Protein AF-A0A4R0RJF7-F1 (afdb_monomer_lite)

Organism: NCBI:txid92696

Secondary structure (DSSP, 8-state):
-HHHHHHHHHHHHHHHHTT------PPP---------TT--HHHHHHHHHHHHHHHTTPPPTT--HHHHHHHHHHHHHHHHHHSPPPHHHHHHHHHHHHHHHHHHHHT--HHHHHHHHHHHHHHHHHHHHHHHHHHHHHHHHHHHHHHHT------PSPPPPPPPPPPPPHHHHHHHTTSS-HHHHS---

Structure (mmCIF, N/CA/C/O backbone):
data_AF-A0A4R0RJF7-F1
#
_entry.id   AF-A0A4R0RJF7-F1
#
loop_
_atom_site.group_PDB
_atom_site.id
_atom_site.type_symbol
_atom_site.label_atom_id
_atom_site.label_alt_id
_atom_site.label_comp_id
_atom_site.label_asym_id
_atom_site.label_entity_id
_atom_site.label_seq_id
_atom_site.pdbx_PDB_ins_code
_atom_site.Cartn_x
_atom_site.Cartn_y
_atom_site.Cartn_z
_atom_site.occupancy
_atom_site.B_iso_or_equiv
_atom_site.auth_seq_id
_atom_site.auth_comp_id
_atom_site.auth_asym_id
_atom_site.auth_atom_id
_atom_site.pdbx_PDB_model_num
ATOM 1 N N . MET A 1 1 ? 34.872 24.788 9.077 1.00 48.47 1 MET A N 1
ATOM 2 C CA . MET A 1 1 ? 35.819 25.167 7.999 1.00 48.47 1 MET A CA 1
ATOM 3 C C . MET A 1 1 ? 36.856 24.094 7.633 1.00 48.47 1 MET A C 1
ATOM 5 O O . MET A 1 1 ? 37.402 24.174 6.545 1.00 48.47 1 MET A O 1
ATOM 9 N N . ARG A 1 2 ? 37.110 23.056 8.451 1.00 44.12 2 ARG A N 1
ATOM 10 C CA . ARG A 1 2 ? 38.135 22.028 8.149 1.00 44.12 2 ARG A CA 1
ATOM 11 C C . ARG A 1 2 ? 37.787 21.055 7.003 1.00 44.12 2 ARG A C 1
ATOM 13 O O . ARG A 1 2 ? 38.687 20.470 6.421 1.00 44.12 2 ARG A O 1
ATOM 20 N N . PHE A 1 3 ? 36.510 20.924 6.636 1.00 45.62 3 PHE A N 1
ATOM 21 C CA . PHE A 1 3 ? 36.067 20.031 5.551 1.00 45.62 3 PHE A CA 1
ATOM 22 C C . PHE A 1 3 ? 36.282 20.592 4.137 1.00 45.62 3 PHE A C 1
ATOM 24 O O . PHE A 1 3 ? 36.409 19.818 3.194 1.00 45.62 3 PHE A O 1
ATOM 31 N N . ALA A 1 4 ? 36.361 21.917 3.978 1.00 51.16 4 ALA A N 1
ATOM 32 C CA . ALA A 1 4 ? 36.539 22.535 2.661 1.00 51.16 4 ALA A CA 1
ATOM 33 C C . ALA A 1 4 ? 37.954 22.309 2.095 1.00 51.16 4 ALA A C 1
ATOM 35 O O . ALA A 1 4 ? 38.124 22.144 0.892 1.00 51.16 4 ALA A O 1
ATOM 36 N N . VAL A 1 5 ? 38.962 22.235 2.971 1.00 55.97 5 VAL A N 1
ATOM 37 C CA . VAL A 1 5 ? 40.371 22.073 2.578 1.00 55.97 5 VAL A CA 1
ATOM 38 C C . VAL A 1 5 ? 40.651 20.661 2.049 1.00 55.97 5 VAL A C 1
ATOM 40 O O . VAL A 1 5 ? 41.383 20.499 1.076 1.00 55.97 5 VAL A O 1
ATOM 43 N N . ALA A 1 6 ? 40.016 19.638 2.629 1.00 51.84 6 ALA A N 1
ATOM 44 C CA . ALA A 1 6 ? 40.214 18.247 2.215 1.00 51.84 6 ALA A CA 1
ATOM 45 C C . ALA A 1 6 ? 39.665 17.964 0.804 1.00 51.84 6 ALA A C 1
ATOM 47 O O . ALA A 1 6 ? 40.228 17.159 0.064 1.00 51.84 6 ALA A O 1
ATOM 48 N N . PHE A 1 7 ? 38.587 18.648 0.412 1.00 58.38 7 PHE A N 1
ATOM 49 C CA . PHE A 1 7 ? 37.962 18.450 -0.895 1.00 58.38 7 PHE A CA 1
ATOM 50 C C . PHE A 1 7 ? 38.809 19.036 -2.033 1.00 58.38 7 PHE A C 1
ATOM 52 O O . PHE A 1 7 ? 38.965 18.406 -3.076 1.00 58.38 7 PHE A O 1
ATOM 59 N N . ALA A 1 8 ? 39.423 20.202 -1.811 1.00 57.59 8 ALA A N 1
ATOM 60 C CA . ALA A 1 8 ? 40.306 20.831 -2.793 1.00 57.59 8 ALA A CA 1
ATOM 61 C C . ALA A 1 8 ? 41.569 19.991 -3.066 1.00 57.59 8 ALA A C 1
ATOM 63 O O . ALA A 1 8 ? 41.985 19.859 -4.216 1.00 57.59 8 ALA A O 1
ATOM 64 N N . ALA A 1 9 ? 42.140 19.364 -2.032 1.00 54.06 9 ALA A N 1
ATOM 65 C CA . ALA A 1 9 ? 43.313 18.501 -2.182 1.00 54.06 9 ALA A CA 1
ATOM 66 C C . ALA A 1 9 ? 43.023 17.244 -3.025 1.00 54.06 9 ALA A C 1
ATOM 68 O O . ALA A 1 9 ? 43.858 16.829 -3.826 1.00 54.06 9 ALA A O 1
ATOM 69 N N . LEU A 1 10 ? 41.826 16.661 -2.898 1.00 53.94 10 LEU A N 1
ATOM 70 C CA . LEU A 1 10 ? 41.451 15.449 -3.632 1.00 53.94 10 LEU A CA 1
ATOM 71 C C . LEU A 1 10 ? 41.270 15.714 -5.137 1.00 53.94 10 LEU A C 1
ATOM 73 O O . LEU A 1 10 ? 41.700 14.908 -5.962 1.00 53.94 10 LEU A O 1
ATOM 77 N N . VAL A 1 11 ? 40.702 16.867 -5.504 1.00 60.28 11 VAL A N 1
ATOM 78 C CA . VAL A 1 11 ? 40.531 17.274 -6.912 1.00 60.28 11 VAL A CA 1
ATOM 79 C C . VAL A 1 11 ? 41.883 17.523 -7.596 1.00 60.28 11 VAL A C 1
ATOM 81 O O . VAL A 1 11 ? 42.061 17.171 -8.764 1.00 60.28 11 VAL A O 1
ATOM 84 N N . ALA A 1 12 ? 42.865 18.059 -6.865 1.00 53.88 12 ALA A N 1
ATOM 85 C CA . ALA A 1 12 ? 44.207 18.283 -7.397 1.00 53.88 12 ALA A CA 1
ATOM 86 C C . ALA A 1 12 ? 44.946 16.965 -7.707 1.00 53.88 12 ALA A C 1
ATOM 88 O O . ALA A 1 12 ? 45.558 16.849 -8.766 1.00 53.88 12 ALA A O 1
ATOM 89 N N . VAL A 1 13 ? 44.839 15.951 -6.838 1.00 55.47 13 VAL A N 1
ATOM 90 C CA . VAL A 1 13 ? 45.501 14.642 -7.032 1.00 55.47 13 VAL A CA 1
ATOM 91 C C . VAL A 1 13 ? 44.859 13.826 -8.160 1.00 55.47 13 VAL A C 1
ATOM 93 O O . VAL A 1 13 ? 45.557 13.150 -8.912 1.00 55.47 13 VAL A O 1
ATOM 96 N N . ALA A 1 14 ? 43.537 13.907 -8.330 1.00 50.78 14 ALA A N 1
ATOM 97 C CA . ALA A 1 14 ? 42.850 13.202 -9.414 1.00 50.78 14 ALA A CA 1
ATOM 98 C C . ALA A 1 14 ? 43.223 13.743 -10.810 1.00 50.78 14 ALA A C 1
ATOM 100 O O . ALA A 1 14 ? 43.223 12.995 -11.787 1.00 50.78 14 ALA A O 1
ATOM 101 N N . SER A 1 15 ? 43.577 15.027 -10.904 1.00 48.28 15 SER A N 1
ATOM 102 C CA . SER A 1 15 ? 43.883 15.687 -12.180 1.00 48.28 15 SER A CA 1
ATOM 103 C C . SER A 1 15 ? 45.283 15.345 -12.709 1.00 48.28 15 SER A C 1
ATOM 105 O O . SER A 1 15 ? 45.486 15.282 -13.919 1.00 48.28 15 SER A O 1
ATOM 107 N N . THR A 1 16 ? 46.250 15.069 -11.831 1.00 50.97 16 THR A N 1
ATOM 108 C CA . THR A 1 16 ? 47.624 14.709 -12.225 1.00 50.97 16 THR A CA 1
ATOM 109 C C . THR A 1 16 ? 47.775 13.259 -12.686 1.00 50.97 16 THR A C 1
ATOM 111 O O . THR A 1 16 ? 48.688 12.966 -13.452 1.00 50.97 16 THR A O 1
ATOM 114 N N . ALA A 1 17 ? 46.868 12.354 -12.305 1.00 48.69 17 ALA A N 1
ATOM 115 C CA . ALA A 1 17 ? 46.908 10.957 -12.753 1.00 48.69 17 ALA A CA 1
ATOM 116 C C . ALA A 1 17 ? 46.456 10.764 -14.216 1.00 48.69 17 ALA A C 1
ATOM 118 O O . ALA A 1 17 ? 46.841 9.787 -14.855 1.00 48.69 17 ALA A O 1
ATOM 119 N N . ALA A 1 18 ? 45.667 11.692 -14.769 1.00 49.75 18 ALA A N 1
ATOM 120 C CA . ALA A 1 18 ? 45.110 11.566 -16.118 1.00 49.75 18 ALA A CA 1
ATOM 121 C C . ALA A 1 18 ? 46.078 11.987 -17.244 1.00 49.75 18 ALA A C 1
ATOM 123 O O . ALA A 1 18 ? 45.866 11.605 -18.391 1.00 49.75 18 ALA A O 1
ATOM 124 N N . LEU A 1 19 ? 47.146 12.739 -16.941 1.00 48.72 19 LEU A N 1
ATOM 125 C CA . LEU A 1 19 ? 48.103 13.229 -17.949 1.00 48.72 19 LEU A CA 1
ATOM 126 C C . LEU A 1 19 ? 49.336 12.329 -18.163 1.00 48.72 19 LEU A C 1
ATOM 128 O O . LEU A 1 19 ? 50.162 12.638 -19.017 1.00 48.72 19 LEU A O 1
ATOM 132 N N . ALA A 1 20 ? 49.476 11.229 -17.415 1.00 48.06 20 ALA A N 1
ATOM 133 C CA . ALA A 1 20 ? 50.669 10.375 -17.448 1.00 48.06 20 ALA A CA 1
ATOM 134 C C . ALA A 1 20 ? 50.475 9.017 -18.154 1.00 48.06 20 ALA A C 1
ATOM 136 O O . ALA A 1 20 ? 51.376 8.181 -18.110 1.00 48.06 20 ALA A O 1
ATOM 137 N N . ALA A 1 21 ? 49.334 8.769 -18.806 1.00 43.62 21 ALA A N 1
ATOM 138 C CA . ALA A 1 21 ? 49.115 7.525 -19.546 1.00 43.62 21 ALA A CA 1
ATOM 139 C C . ALA A 1 21 ? 49.721 7.615 -20.967 1.00 43.62 21 ALA A C 1
ATOM 141 O O . ALA A 1 21 ? 49.274 8.445 -21.763 1.00 43.62 21 ALA A O 1
ATOM 142 N N . PRO A 1 22 ? 50.722 6.783 -21.324 1.00 45.84 22 PRO A N 1
ATOM 143 C CA . PRO A 1 22 ? 51.312 6.776 -22.658 1.00 45.84 22 PRO A CA 1
ATOM 144 C C . PRO A 1 22 ? 50.315 6.231 -23.690 1.00 45.84 22 PRO A C 1
ATOM 146 O O . PRO A 1 22 ? 49.847 5.100 -23.588 1.00 45.84 22 PRO A O 1
ATOM 149 N N . LEU A 1 23 ? 50.023 7.028 -24.717 1.00 55.22 23 LEU A N 1
ATOM 150 C CA . LEU A 1 23 ? 49.256 6.650 -25.907 1.00 55.22 23 LEU A CA 1
ATOM 151 C C . LEU A 1 23 ? 50.047 5.668 -26.789 1.00 55.22 23 LEU A C 1
ATOM 153 O O . LEU A 1 23 ? 50.592 6.096 -27.804 1.00 55.22 23 LEU A O 1
ATOM 157 N N . ARG A 1 24 ? 50.147 4.380 -26.442 1.00 50.03 24 ARG A N 1
ATOM 158 C CA . ARG A 1 24 ? 50.639 3.340 -27.369 1.00 50.03 24 ARG A CA 1
ATOM 159 C C . ARG A 1 24 ? 49.967 2.002 -27.092 1.00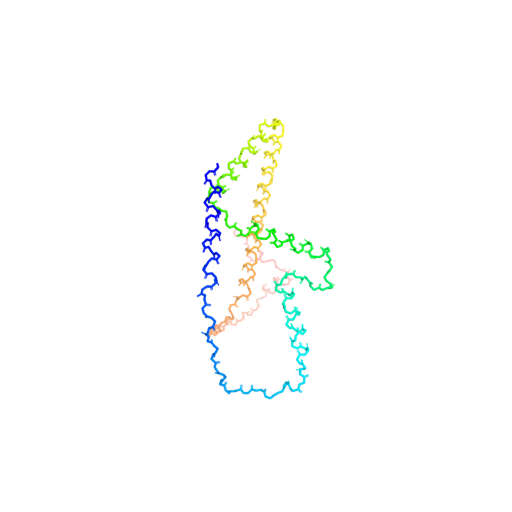 50.03 24 ARG A C 1
ATOM 161 O O . ARG A 1 24 ? 50.230 1.398 -26.066 1.00 50.03 24 ARG A O 1
ATOM 168 N N . ASP A 1 25 ? 49.059 1.607 -27.984 1.00 42.06 25 ASP A N 1
ATOM 169 C CA . ASP A 1 25 ? 49.107 0.327 -28.707 1.00 42.06 25 ASP A CA 1
ATOM 170 C C . ASP A 1 25 ? 47.760 0.054 -29.393 1.00 42.06 25 ASP A C 1
ATOM 172 O O . ASP A 1 25 ? 46.760 -0.292 -28.768 1.00 42.06 25 ASP A O 1
ATOM 176 N N . VAL A 1 26 ? 47.744 0.214 -30.719 1.00 46.81 26 VAL A N 1
ATOM 177 C CA . VAL A 1 26 ? 46.689 -0.304 -31.598 1.00 46.81 26 VAL A CA 1
ATOM 178 C C . VAL A 1 26 ? 47.251 -1.566 -32.256 1.00 46.81 26 VAL A C 1
ATOM 180 O O . VAL A 1 26 ? 48.226 -1.459 -33.007 1.00 46.81 26 VAL A O 1
ATOM 183 N N . PRO A 1 27 ? 46.682 -2.762 -32.022 1.00 45.66 27 PRO A N 1
ATOM 184 C CA . PRO A 1 27 ? 47.060 -3.944 -32.778 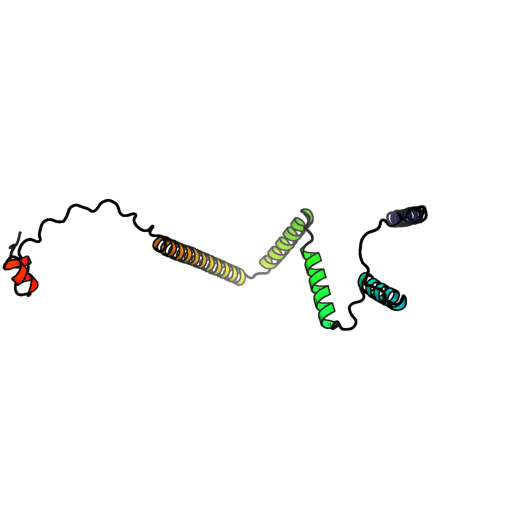1.00 45.66 27 PRO A CA 1
ATOM 185 C C . PRO A 1 27 ? 46.624 -3.811 -34.238 1.00 45.66 27 PRO A C 1
ATOM 187 O O . PRO A 1 27 ? 45.465 -3.533 -34.548 1.00 45.66 27 PRO A O 1
ATOM 190 N N . ARG A 1 28 ? 47.592 -4.036 -35.129 1.00 40.44 28 ARG A N 1
ATOM 191 C CA . ARG A 1 28 ? 47.420 -4.213 -36.572 1.00 40.44 28 ARG A CA 1
ATOM 192 C C . ARG A 1 28 ? 46.324 -5.239 -36.890 1.00 40.44 28 ARG A C 1
ATOM 194 O O . ARG A 1 28 ? 46.262 -6.318 -36.310 1.00 40.44 28 ARG A O 1
ATOM 201 N N . SER A 1 29 ? 45.530 -4.862 -37.884 1.00 44.84 29 SER A N 1
ATOM 202 C CA . SER A 1 29 ? 44.507 -5.610 -38.613 1.00 44.84 29 SER A CA 1
ATOM 203 C C . SER A 1 29 ? 44.893 -7.050 -38.964 1.00 44.84 29 SER A C 1
ATOM 205 O O . SER A 1 29 ? 45.880 -7.264 -39.670 1.00 44.84 29 SER A O 1
ATOM 207 N N . ASN A 1 30 ? 44.041 -8.005 -38.580 1.00 39.84 30 ASN A N 1
ATOM 208 C CA . ASN A 1 30 ? 43.972 -9.328 -39.192 1.00 39.84 30 ASN A CA 1
ATOM 209 C C . ASN A 1 30 ? 42.683 -9.449 -40.019 1.00 39.84 30 ASN A C 1
ATOM 211 O O . ASN A 1 30 ? 41.578 -9.230 -39.531 1.00 39.84 30 ASN A O 1
ATOM 215 N N . LEU A 1 31 ? 42.917 -9.757 -41.291 1.00 48.62 31 LEU A N 1
ATOM 216 C CA . LEU A 1 31 ? 42.039 -10.157 -42.388 1.00 48.62 31 LEU A CA 1
ATOM 217 C C . LEU A 1 31 ? 40.728 -10.850 -41.978 1.00 48.62 31 LEU A C 1
ATOM 219 O O . LEU A 1 31 ? 40.749 -11.844 -41.255 1.00 48.62 31 LEU A O 1
ATOM 223 N N . GLY A 1 32 ? 39.608 -10.407 -42.558 1.00 42.81 32 GLY A N 1
ATOM 224 C CA . GLY A 1 32 ? 38.373 -11.189 -42.550 1.00 42.81 32 GLY A CA 1
ATOM 225 C C . GLY A 1 32 ? 37.121 -10.417 -42.959 1.00 42.81 32 GLY A C 1
ATOM 226 O O . GLY A 1 32 ? 36.414 -9.914 -42.099 1.00 42.81 32 GLY A O 1
ATOM 227 N N . VAL A 1 33 ? 36.827 -10.420 -44.263 1.00 48.88 33 VAL A N 1
ATOM 228 C CA . VAL A 1 33 ? 35.464 -10.375 -44.832 1.00 48.88 33 VAL A CA 1
ATOM 229 C C . VAL A 1 33 ? 34.623 -9.125 -44.529 1.00 48.88 33 VAL A C 1
ATOM 231 O O . VAL A 1 33 ? 33.896 -9.072 -43.542 1.00 48.88 33 VAL A O 1
ATOM 234 N N . ARG A 1 34 ? 34.623 -8.173 -45.470 1.00 38.38 34 ARG A N 1
ATOM 235 C CA . ARG A 1 34 ? 33.410 -7.526 -46.012 1.00 38.38 34 ARG A CA 1
ATOM 236 C C . ARG A 1 34 ? 33.815 -6.480 -47.048 1.00 38.38 34 ARG A C 1
ATOM 238 O O . ARG A 1 34 ? 34.018 -5.310 -46.738 1.00 38.38 34 ARG A O 1
ATOM 245 N N . GLU A 1 35 ? 33.951 -6.934 -48.288 1.00 41.59 35 GLU A N 1
ATOM 246 C CA . GLU A 1 35 ? 33.614 -6.083 -49.428 1.00 41.59 35 GLU A CA 1
ATOM 247 C C . GLU A 1 35 ? 32.126 -5.726 -49.273 1.00 41.59 35 GLU A C 1
ATOM 249 O O . GLU A 1 35 ? 31.367 -6.632 -48.947 1.00 41.59 35 GLU A O 1
ATOM 254 N N . ASP A 1 36 ? 31.775 -4.429 -49.325 1.00 46.81 36 ASP A N 1
ATOM 255 C CA . ASP A 1 36 ? 30.417 -3.858 -49.557 1.00 46.81 36 ASP A CA 1
ATOM 256 C C . ASP A 1 36 ? 30.178 -2.466 -48.908 1.00 46.81 36 ASP A C 1
ATOM 258 O O . ASP A 1 36 ? 29.043 -2.089 -48.630 1.00 46.81 36 ASP A O 1
ATOM 262 N N . PHE A 1 37 ? 31.205 -1.631 -48.688 1.00 45.38 37 PHE A N 1
ATOM 263 C CA . PHE A 1 37 ? 30.990 -0.220 -48.287 1.00 45.38 37 PHE A CA 1
ATOM 264 C C . PHE A 1 37 ? 31.793 0.792 -49.117 1.00 45.38 37 PHE A C 1
ATOM 266 O O . PHE A 1 37 ? 32.268 1.806 -48.611 1.00 45.38 37 PHE A O 1
ATOM 273 N N . SER A 1 38 ? 31.904 0.556 -50.426 1.00 50.66 38 SER A N 1
ATOM 274 C CA . SER A 1 38 ? 32.586 1.457 -51.372 1.00 50.66 38 SER A CA 1
ATOM 275 C C . SER A 1 38 ? 31.740 2.674 -51.802 1.00 50.66 38 SER A C 1
ATOM 277 O O . SER A 1 38 ? 31.721 3.042 -52.974 1.00 50.66 38 SER A O 1
ATOM 279 N N . SER A 1 39 ? 31.003 3.306 -50.880 1.00 50.34 39 SER A N 1
ATOM 280 C CA . SER A 1 39 ? 30.384 4.622 -51.146 1.00 50.34 39 SER A CA 1
ATOM 281 C C . SER A 1 39 ? 30.079 5.489 -49.919 1.00 50.34 39 SER A C 1
ATOM 283 O O . SER A 1 39 ? 29.503 6.561 -50.089 1.00 50.34 39 SER A O 1
ATOM 285 N N . LEU A 1 40 ? 30.498 5.112 -48.701 1.00 50.16 40 LEU A N 1
ATOM 286 C CA . LEU A 1 40 ? 30.425 6.055 -47.581 1.00 50.16 40 LEU A CA 1
ATOM 287 C C . LEU A 1 40 ? 31.564 7.059 -47.726 1.00 50.16 40 LEU A C 1
ATOM 289 O O . LEU A 1 40 ? 32.722 6.793 -47.396 1.00 50.16 40 LEU A O 1
ATOM 293 N N . THR A 1 41 ? 31.233 8.216 -48.281 1.00 52.31 41 THR A N 1
ATOM 294 C CA . THR A 1 41 ? 32.148 9.346 -48.326 1.00 52.31 41 THR A CA 1
ATOM 295 C C . THR A 1 41 ? 32.600 9.669 -46.899 1.00 52.31 41 THR A C 1
ATOM 297 O O . THR A 1 41 ? 31.835 9.543 -45.946 1.00 52.31 41 THR A O 1
ATOM 300 N N . VAL A 1 42 ? 33.850 10.107 -46.715 1.00 55.47 42 VAL A N 1
ATOM 301 C CA . VAL A 1 42 ? 34.392 10.508 -45.395 1.00 55.47 42 VAL A CA 1
ATOM 302 C C . VAL A 1 42 ? 33.466 11.510 -44.677 1.00 55.47 42 VAL A C 1
ATOM 304 O O . VAL A 1 42 ? 33.431 11.564 -43.450 1.00 55.47 42 VAL A O 1
ATOM 307 N N . ARG A 1 43 ? 32.661 12.253 -45.445 1.00 57.22 43 ARG A N 1
ATOM 308 C CA . ARG A 1 43 ? 31.623 13.163 -44.963 1.00 57.22 43 ARG A CA 1
ATOM 309 C C . ARG A 1 43 ? 30.504 12.454 -44.189 1.00 57.22 43 ARG A C 1
ATOM 311 O O . ARG A 1 43 ? 30.178 12.911 -43.100 1.00 57.22 43 ARG A O 1
ATOM 318 N N . ASP A 1 44 ? 30.009 11.316 -44.672 1.00 55.31 44 ASP A N 1
ATOM 319 C CA . ASP A 1 44 ? 28.981 10.519 -43.982 1.00 55.31 44 ASP A CA 1
ATOM 320 C C . ASP A 1 44 ? 29.503 9.917 -42.675 1.00 55.31 44 ASP A C 1
ATOM 322 O O . ASP A 1 44 ? 28.780 9.816 -41.685 1.00 55.31 44 ASP A O 1
ATOM 326 N N . ILE A 1 45 ? 30.785 9.545 -42.627 1.00 59.53 45 ILE A N 1
ATOM 327 C CA . ILE A 1 45 ? 31.408 9.022 -41.402 1.00 59.53 45 ILE A CA 1
ATOM 328 C C . ILE A 1 45 ? 31.516 10.132 -40.346 1.00 59.53 45 ILE A C 1
ATOM 330 O O . ILE A 1 45 ? 31.247 9.901 -39.169 1.00 59.53 45 ILE A O 1
ATOM 334 N N . VAL A 1 46 ? 31.866 11.355 -40.754 1.00 60.50 46 VAL A N 1
ATOM 335 C CA . VAL A 1 46 ? 31.914 12.510 -39.846 1.00 60.50 46 VAL A CA 1
ATOM 336 C C . VAL A 1 46 ? 30.512 12.913 -39.385 1.00 60.50 46 VAL A C 1
ATOM 338 O O . VAL A 1 46 ? 30.334 13.205 -38.206 1.00 60.50 46 VAL A O 1
ATOM 341 N N . GLU A 1 47 ? 29.508 12.895 -40.263 1.00 60.50 47 GLU A N 1
ATOM 342 C CA . GLU A 1 47 ? 28.119 13.192 -39.890 1.00 60.50 47 GLU A CA 1
ATOM 343 C C . GLU A 1 47 ? 27.550 12.143 -38.931 1.00 60.50 47 GLU A C 1
ATOM 345 O O . GLU A 1 47 ? 27.007 12.504 -37.887 1.00 60.50 47 GLU A O 1
ATOM 350 N N . THR A 1 48 ? 27.770 10.856 -39.199 1.00 60.28 48 THR A N 1
ATOM 351 C CA . THR A 1 48 ? 27.337 9.777 -38.300 1.00 60.28 48 THR A CA 1
ATOM 352 C C . THR A 1 48 ? 28.060 9.815 -36.955 1.00 60.28 48 THR A C 1
ATOM 354 O O . THR A 1 48 ? 27.411 9.650 -35.922 1.00 60.28 48 THR A O 1
ATOM 357 N N . LEU A 1 49 ? 29.366 10.107 -36.920 1.00 60.50 49 LEU A N 1
ATOM 358 C CA . LEU A 1 49 ? 30.105 10.318 -35.667 1.00 60.50 49 LEU A CA 1
ATOM 359 C C . LEU A 1 49 ? 29.575 11.525 -34.882 1.00 60.50 49 LEU A C 1
ATOM 361 O O . LEU A 1 49 ? 29.432 11.442 -33.665 1.00 60.50 49 LEU A O 1
ATOM 365 N N . ASN A 1 50 ? 29.229 12.619 -35.562 1.00 57.81 50 ASN A N 1
ATOM 366 C CA . ASN A 1 50 ? 28.681 13.821 -34.933 1.00 57.81 50 ASN A CA 1
ATOM 367 C C . ASN A 1 50 ? 27.255 13.579 -34.395 1.00 57.81 50 ASN A C 1
ATOM 369 O O . ASN A 1 50 ? 26.904 14.036 -33.308 1.00 57.81 50 ASN A O 1
ATOM 373 N N . GLU A 1 51 ? 26.433 12.794 -35.097 1.00 60.72 51 GLU A N 1
ATOM 374 C CA . GLU A 1 51 ? 25.129 12.344 -34.592 1.00 60.72 51 GLU A CA 1
ATOM 375 C C . GLU A 1 51 ? 25.248 11.381 -33.404 1.00 60.72 51 GLU A C 1
ATOM 377 O O . GLU A 1 51 ? 24.461 11.466 -32.458 1.00 60.72 51 GLU A O 1
ATOM 382 N N . LEU A 1 52 ? 26.233 10.481 -33.418 1.00 57.84 52 LEU A N 1
ATOM 383 C CA . LEU A 1 52 ? 26.529 9.584 -32.299 1.00 57.84 52 LEU A CA 1
ATOM 384 C C . LEU A 1 52 ? 27.015 10.358 -31.070 1.00 57.84 52 LEU A C 1
ATOM 386 O O . LEU A 1 52 ? 26.567 10.070 -29.959 1.00 57.84 52 LEU A O 1
ATOM 390 N N . GLN A 1 53 ? 27.860 11.370 -31.262 1.00 54.06 53 GLN A N 1
ATOM 391 C CA . GLN A 1 53 ? 28.361 12.217 -30.182 1.00 54.06 53 GLN A CA 1
ATOM 392 C C . GLN A 1 53 ? 27.229 13.018 -29.518 1.00 54.06 53 GLN A C 1
ATOM 394 O O . GLN A 1 53 ? 27.106 12.999 -28.295 1.00 54.06 53 GLN A O 1
ATOM 399 N N . LYS A 1 54 ? 26.292 13.574 -30.300 1.00 55.75 54 LYS A N 1
ATOM 400 C CA . LYS A 1 54 ? 25.088 14.250 -29.769 1.00 55.75 54 LYS A CA 1
ATOM 401 C C . LYS A 1 54 ? 24.201 13.341 -28.908 1.00 55.75 54 LYS A C 1
ATOM 403 O O . LYS A 1 54 ? 23.605 13.798 -27.935 1.00 55.75 54 LYS A O 1
ATOM 408 N N . ARG A 1 55 ? 24.129 12.040 -29.221 1.00 55.28 55 ARG A N 1
ATOM 409 C CA . ARG A 1 55 ? 23.376 11.057 -28.414 1.00 55.28 55 ARG A CA 1
ATOM 410 C C . ARG A 1 55 ? 24.068 10.713 -27.093 1.00 55.28 55 ARG A C 1
ATOM 412 O O . ARG A 1 55 ? 23.380 10.377 -26.131 1.00 55.28 55 ARG A O 1
ATOM 419 N N . VAL A 1 56 ? 25.399 10.783 -27.041 1.00 54.19 56 VAL A N 1
ATOM 420 C CA . VAL A 1 56 ? 26.189 10.555 -25.817 1.00 54.19 56 VAL A CA 1
ATOM 421 C C . VAL A 1 56 ? 26.148 11.781 -24.900 1.00 54.19 56 VAL A C 1
ATOM 423 O O . VAL A 1 56 ? 26.012 11.619 -23.688 1.00 54.19 56 VAL A O 1
ATOM 426 N N . ASP A 1 57 ? 26.138 12.987 -25.471 1.00 51.81 57 ASP A N 1
ATOM 427 C CA . ASP A 1 57 ? 26.066 14.256 -24.729 1.00 51.81 57 ASP A CA 1
ATOM 428 C C . ASP A 1 57 ? 24.645 14.619 -24.239 1.00 51.81 57 ASP A C 1
ATOM 430 O O . ASP A 1 57 ? 24.427 15.653 -23.606 1.00 51.81 57 ASP A O 1
ATOM 434 N N . GLY A 1 58 ? 23.667 13.726 -24.431 1.00 56.00 58 GLY A N 1
ATOM 435 C CA . GLY A 1 58 ? 22.330 13.854 -23.843 1.00 56.00 58 GLY A CA 1
ATOM 436 C C . GLY A 1 58 ? 21.412 14.852 -24.550 1.00 56.00 58 GLY A C 1
ATOM 437 O O . GLY A 1 58 ? 20.364 15.213 -23.989 1.00 56.00 58 GLY A O 1
ATOM 438 N N . ASP A 1 59 ? 21.760 15.262 -25.771 1.00 55.25 59 ASP A N 1
ATOM 439 C CA . ASP A 1 59 ? 20.847 16.025 -26.606 1.00 55.25 59 ASP A CA 1
ATOM 440 C C . ASP A 1 59 ? 19.730 15.099 -27.114 1.00 55.25 59 ASP A C 1
ATOM 442 O O . ASP A 1 59 ? 19.994 14.048 -27.712 1.00 55.25 59 ASP A O 1
ATOM 446 N N . PRO A 1 60 ? 18.456 15.427 -26.829 1.00 56.91 60 PRO A N 1
ATOM 447 C CA . PRO A 1 60 ? 17.338 14.625 -27.292 1.00 56.91 60 PRO A CA 1
ATOM 448 C C . PRO A 1 60 ? 17.244 14.717 -28.821 1.00 56.91 60 PRO A C 1
ATOM 450 O O . PRO A 1 60 ? 17.688 15.705 -29.413 1.00 56.91 60 PRO A O 1
ATOM 453 N N . PRO A 1 61 ? 16.629 13.721 -29.481 1.00 65.50 61 PRO A N 1
ATOM 454 C CA . PRO A 1 61 ? 16.355 13.821 -30.907 1.00 65.50 61 PRO A CA 1
ATOM 455 C C . PRO A 1 61 ? 15.569 15.111 -31.183 1.00 65.50 61 PRO A C 1
ATOM 457 O O . PRO A 1 61 ? 14.641 15.438 -30.443 1.00 65.50 61 PRO A O 1
ATOM 460 N N . ALA A 1 62 ? 15.922 15.827 -32.255 1.00 61.22 62 ALA A N 1
ATOM 461 C CA . ALA A 1 62 ? 15.396 17.157 -32.593 1.00 61.22 62 ALA A CA 1
ATOM 462 C C . ALA A 1 62 ? 13.855 17.243 -32.732 1.00 61.22 62 ALA A C 1
ATOM 464 O O . ALA A 1 62 ? 13.313 18.338 -32.835 1.00 61.22 62 ALA A O 1
ATOM 465 N N . ASN A 1 63 ? 13.156 16.103 -32.691 1.00 65.56 63 ASN A N 1
ATOM 466 C CA . ASN A 1 63 ? 11.709 15.962 -32.853 1.00 65.56 63 ASN A CA 1
ATOM 467 C C . ASN A 1 63 ? 10.975 15.478 -31.581 1.00 65.56 63 ASN A C 1
ATOM 469 O O . ASN A 1 63 ? 9.811 15.091 -31.665 1.00 65.56 63 ASN A O 1
ATOM 473 N N . GLU A 1 64 ? 11.621 15.436 -30.409 1.00 69.06 64 GLU A N 1
ATOM 474 C CA . GLU A 1 64 ? 10.939 15.043 -29.166 1.00 69.06 64 GLU A CA 1
ATOM 475 C C . GLU A 1 64 ? 10.118 16.213 -28.592 1.00 69.06 64 GLU A C 1
ATOM 477 O O . GLU A 1 64 ? 10.653 17.290 -28.325 1.00 69.06 64 GLU A O 1
ATOM 482 N N . ASP A 1 65 ? 8.818 15.995 -28.355 1.00 80.19 65 ASP A N 1
ATOM 483 C CA . ASP A 1 65 ? 7.954 16.976 -27.687 1.00 80.19 65 ASP A CA 1
ATOM 484 C C . ASP A 1 65 ? 8.523 17.310 -26.286 1.00 80.19 65 ASP A C 1
ATOM 486 O O . ASP A 1 65 ? 8.663 16.410 -25.438 1.00 80.19 65 ASP A O 1
ATOM 490 N N . PRO A 1 66 ? 8.839 18.588 -25.987 1.00 79.19 66 PRO A N 1
ATOM 491 C CA . PRO A 1 66 ? 9.408 18.991 -24.703 1.00 79.19 66 PRO A CA 1
ATOM 492 C C . PRO A 1 66 ? 8.529 18.596 -23.507 1.00 79.19 66 PRO A C 1
ATOM 494 O O . PRO A 1 66 ? 9.050 18.306 -22.422 1.00 79.19 66 PRO A O 1
ATOM 497 N N . ALA A 1 67 ? 7.205 18.520 -23.683 1.00 81.25 67 ALA A N 1
ATOM 498 C CA . ALA A 1 67 ? 6.288 18.089 -22.633 1.00 81.25 67 ALA A CA 1
ATOM 499 C C . ALA A 1 67 ? 6.415 16.585 -22.334 1.00 81.25 67 ALA A C 1
ATOM 501 O O . ALA A 1 67 ? 6.405 16.177 -21.164 1.00 81.25 67 ALA A O 1
ATOM 502 N N . ALA A 1 68 ? 6.577 15.756 -23.368 1.00 81.88 68 ALA A N 1
ATOM 503 C CA . ALA A 1 68 ? 6.801 14.319 -23.226 1.00 81.88 68 ALA A CA 1
ATOM 504 C C . ALA A 1 68 ? 8.154 14.031 -22.552 1.00 81.88 68 ALA A C 1
ATOM 506 O O . ALA A 1 68 ? 8.221 13.246 -21.598 1.00 81.88 68 ALA A O 1
ATOM 507 N N . ARG A 1 69 ? 9.207 14.759 -22.947 1.00 80.56 69 ARG A N 1
ATOM 508 C CA . ARG A 1 69 ? 10.541 14.674 -22.330 1.00 80.56 69 ARG A CA 1
ATOM 509 C C . ARG A 1 69 ? 10.505 15.019 -20.841 1.00 80.56 69 ARG A C 1
ATOM 511 O O . ARG A 1 69 ? 11.034 14.277 -20.010 1.00 80.56 69 ARG A O 1
ATOM 518 N N . ALA A 1 70 ? 9.830 16.108 -20.467 1.00 83.38 70 ALA A N 1
ATOM 519 C CA . ALA A 1 70 ? 9.705 16.513 -19.067 1.00 83.38 70 ALA A CA 1
ATOM 520 C C . ALA A 1 70 ? 8.977 15.459 -18.212 1.00 83.38 70 ALA A C 1
ATOM 522 O O . ALA A 1 70 ? 9.374 15.204 -17.069 1.00 83.38 70 ALA A O 1
ATOM 523 N N . LYS A 1 71 ? 7.933 14.819 -18.755 1.00 87.38 71 LYS A N 1
ATOM 524 C CA . LYS A 1 71 ? 7.220 13.721 -18.081 1.00 87.38 71 LYS A CA 1
ATOM 525 C C . LYS A 1 71 ? 8.120 12.502 -17.883 1.00 87.38 71 LYS A C 1
ATOM 527 O O . LYS A 1 71 ? 8.182 11.983 -16.768 1.00 87.38 71 LYS A O 1
ATOM 532 N N . ARG A 1 72 ? 8.868 12.098 -18.913 1.00 86.44 72 ARG A N 1
ATOM 533 C CA . ARG A 1 72 ? 9.813 10.974 -18.844 1.00 86.44 72 ARG A CA 1
ATOM 534 C C . ARG A 1 72 ? 10.902 11.211 -17.799 1.00 86.44 72 ARG A C 1
ATOM 536 O O . ARG A 1 72 ? 11.067 10.398 -16.899 1.00 86.44 72 ARG A O 1
ATOM 543 N N . LEU A 1 73 ? 11.544 12.379 -17.816 1.00 87.12 73 LEU A N 1
ATOM 544 C CA . LEU A 1 73 ? 12.574 12.737 -16.833 1.00 87.12 73 LEU A CA 1
ATOM 545 C C . LEU A 1 73 ? 12.038 12.784 -15.394 1.00 87.12 73 LEU A C 1
ATOM 547 O O . LEU A 1 73 ? 12.744 12.441 -14.443 1.00 87.12 73 LEU A O 1
ATOM 551 N N . ARG A 1 74 ? 10.786 13.218 -15.197 1.00 85.69 74 ARG A N 1
ATOM 552 C CA . ARG A 1 74 ? 10.125 13.152 -13.883 1.00 85.69 74 ARG A CA 1
ATOM 553 C C . ARG A 1 74 ? 9.893 11.707 -13.453 1.00 85.69 74 ARG A C 1
ATOM 555 O O . ARG A 1 74 ? 10.215 11.384 -12.313 1.00 85.69 74 ARG A O 1
ATOM 562 N N . SER A 1 75 ? 9.393 10.861 -14.351 1.00 86.06 75 SER A N 1
ATOM 563 C CA . SER A 1 75 ? 9.181 9.434 -14.095 1.00 86.06 75 SER A CA 1
ATOM 564 C C . SER A 1 75 ? 10.488 8.725 -13.740 1.00 86.06 75 SER A C 1
ATOM 566 O O . SER A 1 75 ? 10.575 8.095 -12.689 1.00 86.06 75 SER A O 1
ATOM 568 N N . ASP A 1 76 ? 11.541 8.922 -14.533 1.00 85.44 76 ASP A N 1
ATOM 569 C CA . ASP A 1 76 ? 12.846 8.286 -14.332 1.00 85.44 76 ASP A CA 1
ATOM 570 C C . ASP A 1 76 ? 13.497 8.727 -13.020 1.00 85.44 76 ASP A C 1
ATOM 572 O O . ASP A 1 76 ? 14.036 7.915 -12.266 1.00 85.44 76 ASP A O 1
ATOM 576 N N . ARG A 1 77 ? 13.408 10.018 -12.690 1.00 86.94 77 ARG A N 1
ATOM 577 C CA . ARG A 1 77 ? 13.874 10.534 -11.398 1.00 86.94 77 ARG A CA 1
ATOM 578 C C . ARG A 1 77 ? 13.078 9.947 -10.236 1.00 86.94 77 ARG A C 1
ATOM 580 O O . ARG A 1 77 ? 13.672 9.621 -9.211 1.00 86.94 77 ARG A O 1
ATOM 587 N N . ASN A 1 78 ? 11.764 9.800 -10.388 1.00 88.94 78 ASN A N 1
ATOM 588 C CA . ASN A 1 78 ? 10.920 9.201 -9.363 1.00 88.94 78 ASN A CA 1
ATOM 589 C C . ASN A 1 78 ? 11.265 7.716 -9.166 1.00 88.94 78 ASN A C 1
ATOM 591 O O . ASN A 1 78 ? 11.483 7.272 -8.040 1.00 88.94 78 ASN A O 1
ATOM 595 N N . ALA A 1 79 ? 11.431 6.971 -10.260 1.00 85.12 79 ALA A N 1
ATOM 596 C CA . ALA A 1 79 ? 11.866 5.580 -10.240 1.00 85.12 79 ALA A CA 1
ATOM 597 C C . ALA A 1 79 ? 13.226 5.430 -9.544 1.00 85.12 79 ALA A C 1
ATOM 599 O O . ALA A 1 79 ? 13.360 4.613 -8.637 1.00 85.12 79 ALA A O 1
ATOM 600 N N . ARG A 1 80 ? 14.205 6.284 -9.871 1.00 81.56 80 ARG A N 1
ATOM 601 C CA . ARG A 1 80 ? 15.525 6.312 -9.211 1.00 81.56 80 ARG A CA 1
ATOM 602 C C . ARG A 1 80 ? 15.459 6.686 -7.732 1.00 81.56 80 ARG A C 1
ATOM 604 O O . ARG A 1 80 ? 16.297 6.249 -6.949 1.00 81.56 80 ARG A O 1
ATOM 611 N N . TYR A 1 81 ? 14.512 7.529 -7.334 1.00 78.50 81 TYR A N 1
ATOM 612 C CA . TYR A 1 81 ? 14.320 7.887 -5.930 1.00 78.50 81 TYR A CA 1
ATOM 613 C C . TYR A 1 81 ? 13.726 6.721 -5.127 1.00 78.50 81 TYR A C 1
ATOM 615 O O . TYR A 1 81 ? 14.128 6.485 -3.988 1.00 78.50 81 TYR A O 1
ATOM 623 N N . HIS A 1 82 ? 12.801 5.969 -5.726 1.00 76.69 82 HIS A N 1
ATOM 624 C CA . HIS A 1 82 ? 12.130 4.841 -5.084 1.00 76.69 82 HIS A CA 1
ATOM 625 C C . HIS A 1 82 ? 12.891 3.512 -5.178 1.00 76.69 82 HIS A C 1
ATOM 627 O O . HIS A 1 82 ? 12.674 2.652 -4.326 1.00 76.69 82 HIS A O 1
ATOM 633 N N . SER A 1 83 ? 13.798 3.351 -6.146 1.00 74.12 83 SER A N 1
ATOM 634 C CA . SER A 1 83 ? 14.625 2.148 -6.302 1.00 74.12 83 SER A CA 1
ATOM 635 C C . SER A 1 83 ? 15.800 2.081 -5.327 1.00 74.12 83 SER A C 1
ATOM 637 O O . SER A 1 83 ? 16.352 1.005 -5.107 1.00 74.12 83 SER A O 1
ATOM 639 N N . LYS A 1 84 ? 16.184 3.206 -4.709 1.00 77.69 84 LYS A N 1
ATOM 640 C CA . LYS A 1 84 ? 17.261 3.222 -3.715 1.00 77.69 84 LYS A CA 1
ATOM 641 C C . LYS A 1 84 ? 16.823 2.461 -2.459 1.00 77.69 84 LYS A C 1
ATOM 643 O O . LYS A 1 84 ? 15.853 2.876 -1.811 1.00 77.69 84 LYS A O 1
ATOM 648 N N . PRO A 1 85 ? 17.528 1.380 -2.071 1.00 75.25 85 PRO A N 1
ATOM 649 C CA . PRO A 1 85 ? 17.220 0.679 -0.838 1.00 75.25 85 PRO A CA 1
ATOM 650 C C . PRO A 1 85 ? 17.429 1.638 0.335 1.00 75.25 85 PRO A C 1
ATOM 652 O O . PRO A 1 85 ? 18.497 2.218 0.518 1.00 75.25 85 PRO A O 1
ATOM 655 N N . LYS A 1 86 ? 16.375 1.841 1.126 1.00 83.31 86 LYS A N 1
ATOM 656 C CA . LYS A 1 86 ? 16.457 2.652 2.346 1.00 83.31 86 LYS A CA 1
ATOM 657 C C . LYS A 1 86 ? 17.297 1.903 3.375 1.00 83.31 86 LYS A C 1
ATOM 659 O O . LYS A 1 86 ? 16.996 0.738 3.657 1.00 83.31 86 LYS A O 1
ATOM 664 N N . THR A 1 87 ? 18.280 2.582 3.961 1.00 83.88 87 THR A N 1
ATOM 665 C CA . THR A 1 87 ? 19.060 2.057 5.091 1.00 83.88 87 THR A CA 1
ATOM 666 C C . THR A 1 87 ? 18.155 1.792 6.300 1.00 83.88 87 THR A C 1
ATOM 668 O O . THR A 1 87 ? 17.040 2.325 6.378 1.00 83.88 87 THR A O 1
ATOM 671 N N . ALA A 1 88 ? 18.608 0.950 7.234 1.00 84.81 88 ALA A N 1
ATOM 672 C CA . ALA A 1 88 ? 17.863 0.633 8.455 1.00 84.81 88 ALA A CA 1
ATOM 673 C C . ALA A 1 88 ? 17.480 1.913 9.223 1.00 84.81 88 ALA A C 1
ATOM 675 O O . ALA A 1 88 ? 16.294 2.147 9.456 1.00 84.81 88 ALA A O 1
ATOM 676 N N . ASP A 1 89 ? 18.444 2.811 9.429 1.00 83.81 89 ASP A N 1
ATOM 677 C CA . ASP A 1 89 ? 18.251 4.095 10.116 1.00 83.81 89 ASP A CA 1
ATOM 678 C C . ASP A 1 89 ? 17.225 4.994 9.413 1.00 83.81 89 ASP A C 1
ATOM 680 O O . ASP A 1 89 ? 16.419 5.675 10.046 1.00 83.81 89 ASP A O 1
ATOM 684 N N . GLN A 1 90 ? 17.192 4.990 8.075 1.00 83.75 90 GLN A N 1
ATOM 685 C CA . GLN A 1 90 ? 16.193 5.751 7.320 1.00 83.75 90 GLN A CA 1
ATOM 686 C C . GLN A 1 90 ? 14.790 5.158 7.450 1.00 83.75 90 GLN A C 1
ATOM 688 O O . GLN A 1 90 ? 13.803 5.900 7.429 1.00 83.75 90 GLN A O 1
ATOM 693 N N . LYS A 1 91 ? 14.672 3.829 7.543 1.00 86.88 91 LYS A N 1
ATOM 694 C CA . LYS A 1 91 ? 13.385 3.171 7.796 1.00 86.88 91 LYS A CA 1
ATOM 695 C C . LYS A 1 91 ? 12.903 3.489 9.206 1.00 86.88 91 LYS A C 1
ATOM 697 O O . LYS A 1 91 ? 11.732 3.828 9.360 1.00 86.88 91 LYS A O 1
ATOM 702 N N . GLU A 1 92 ? 13.785 3.430 10.194 1.00 87.19 92 GLU A N 1
ATOM 703 C CA . GLU A 1 92 ? 13.466 3.736 11.587 1.00 87.19 92 GLU A CA 1
ATOM 704 C C . GLU A 1 92 ? 13.063 5.201 11.773 1.00 87.19 92 GLU A C 1
ATOM 706 O O . GLU A 1 92 ? 11.966 5.467 12.258 1.00 87.19 92 GLU A O 1
ATOM 711 N N . ASN A 1 93 ? 13.837 6.147 11.235 1.00 90.75 93 ASN A N 1
ATOM 712 C CA . ASN A 1 93 ? 13.484 7.569 11.266 1.00 90.75 93 ASN A CA 1
ATOM 713 C C . ASN A 1 93 ? 12.163 7.888 10.555 1.00 90.75 93 ASN A C 1
ATOM 715 O O . ASN A 1 93 ? 11.464 8.831 10.919 1.00 90.75 93 ASN A O 1
ATOM 719 N N . ARG A 1 94 ? 11.797 7.141 9.507 1.00 86.62 94 ARG A N 1
ATOM 720 C CA . ARG A 1 94 ? 10.475 7.293 8.878 1.00 86.62 94 ARG A CA 1
ATOM 721 C C . ARG A 1 94 ? 9.368 6.705 9.744 1.00 86.62 94 ARG A C 1
ATOM 723 O O . ARG A 1 94 ? 8.291 7.290 9.798 1.00 86.62 94 ARG A O 1
ATOM 730 N N . LYS A 1 95 ? 9.613 5.568 10.402 1.00 89.69 95 LYS A N 1
ATOM 731 C CA . LYS A 1 95 ? 8.656 4.961 11.334 1.00 89.69 95 LYS A CA 1
ATOM 732 C C . LYS A 1 95 ? 8.388 5.894 12.509 1.00 89.69 95 LYS A C 1
ATOM 734 O O . LYS A 1 95 ? 7.224 6.185 12.745 1.00 89.69 95 LYS A O 1
ATOM 739 N N . SER A 1 96 ? 9.422 6.413 13.171 1.00 88.56 96 SER A N 1
ATOM 740 C CA . SER A 1 96 ? 9.265 7.338 14.300 1.00 88.56 96 SER A CA 1
ATOM 741 C C . SER A 1 96 ? 8.498 8.598 13.895 1.00 88.56 96 SER A C 1
ATOM 743 O O . SER A 1 96 ? 7.478 8.908 14.499 1.00 88.56 96 SER A O 1
ATOM 745 N N . LYS A 1 97 ? 8.869 9.241 12.778 1.00 90.25 97 LYS A N 1
ATOM 746 C CA . LYS A 1 97 ? 8.133 10.406 12.250 1.00 90.25 97 LYS A CA 1
ATOM 747 C C . LYS A 1 97 ? 6.670 10.100 11.925 1.00 90.25 97 LYS A C 1
ATOM 749 O O . LYS A 1 97 ? 5.801 10.934 12.170 1.00 90.25 97 LYS A O 1
ATOM 754 N N . ASN A 1 98 ? 6.385 8.923 11.367 1.00 92.56 98 ASN A N 1
ATOM 755 C CA . ASN A 1 98 ? 5.012 8.509 11.084 1.00 92.56 98 ASN A CA 1
ATOM 756 C C . ASN A 1 98 ? 4.226 8.240 12.372 1.00 92.56 98 ASN A C 1
ATOM 758 O O . ASN A 1 98 ? 3.065 8.627 12.452 1.00 92.56 98 ASN A O 1
ATOM 762 N N . LEU A 1 99 ? 4.841 7.611 13.376 1.00 91.94 99 LEU A N 1
ATOM 763 C CA . LEU A 1 99 ? 4.220 7.384 14.682 1.00 91.94 99 LEU A CA 1
ATOM 764 C C . LEU A 1 99 ? 3.916 8.710 15.383 1.00 91.94 99 LEU A C 1
ATOM 766 O O . LEU A 1 99 ? 2.799 8.892 15.859 1.00 91.94 99 LEU A O 1
ATOM 770 N N . ASP A 1 100 ? 4.843 9.666 15.347 1.00 93.31 100 ASP A N 1
ATOM 771 C CA . ASP A 1 100 ? 4.632 11.012 15.886 1.00 93.31 100 ASP A CA 1
ATOM 772 C C . ASP A 1 100 ? 3.490 11.737 15.174 1.00 93.31 100 ASP A C 1
ATOM 774 O O . ASP A 1 100 ? 2.645 12.363 15.814 1.00 93.31 100 ASP A O 1
ATOM 778 N N . ALA A 1 101 ? 3.434 11.649 13.842 1.00 93.12 101 ALA A N 1
ATOM 779 C CA . ALA A 1 101 ? 2.359 12.247 13.058 1.00 93.12 101 ALA A CA 1
ATOM 780 C C . ALA A 1 101 ? 0.999 11.612 13.384 1.00 93.12 101 ALA A C 1
ATOM 782 O O . ALA A 1 101 ? 0.012 12.327 13.558 1.00 93.12 101 ALA A O 1
ATOM 783 N N . VAL A 1 102 ? 0.947 10.283 13.517 1.00 91.44 102 VAL A N 1
ATOM 784 C CA . VAL A 1 102 ? -0.270 9.556 13.899 1.00 91.44 102 VAL A CA 1
ATOM 785 C C . VAL A 1 102 ? -0.693 9.912 15.321 1.00 91.44 102 VAL A C 1
ATOM 787 O O . VAL A 1 102 ? -1.872 10.173 15.540 1.00 91.44 102 VAL A O 1
ATOM 790 N N . SER A 1 103 ? 0.243 9.982 16.266 1.00 91.12 103 SER A N 1
ATOM 791 C CA . SER A 1 103 ? -0.021 10.377 17.653 1.00 91.12 103 SER A CA 1
ATOM 792 C C . SER A 1 103 ? -0.579 11.801 17.728 1.00 91.12 103 SER A C 1
ATOM 794 O O . SER A 1 103 ? -1.647 12.019 18.296 1.00 91.12 103 SER A O 1
ATOM 796 N N . LYS A 1 104 ? 0.059 12.761 17.043 1.00 94.50 104 LYS A N 1
ATOM 797 C CA . LYS A 1 104 ? -0.429 14.149 16.936 1.00 94.50 104 LYS A CA 1
ATOM 798 C C . LYS A 1 104 ? -1.798 14.256 16.271 1.00 94.50 104 LYS A C 1
ATOM 800 O O . LYS A 1 104 ? -2.560 15.165 16.580 1.00 94.50 104 LYS A O 1
ATOM 805 N N . TYR A 1 105 ? -2.094 13.380 15.318 1.00 90.88 105 TYR A N 1
ATOM 806 C CA . TYR A 1 105 ? -3.403 13.337 14.678 1.00 90.88 105 TYR A CA 1
ATOM 807 C C . TYR A 1 105 ? -4.469 12.765 15.623 1.00 90.88 105 TYR A C 1
ATOM 809 O O . TYR A 1 105 ? -5.559 13.318 15.722 1.00 90.88 105 TYR A O 1
ATOM 817 N N . GLN A 1 106 ? -4.144 11.706 16.368 1.00 88.00 106 GLN A N 1
ATOM 818 C CA . GLN A 1 106 ? -5.052 11.096 17.343 1.00 88.00 106 GLN A CA 1
ATOM 819 C C . GLN A 1 106 ? -5.324 12.001 18.547 1.00 88.00 106 GLN A C 1
ATOM 821 O O . GLN A 1 106 ? -6.459 12.047 19.015 1.00 88.00 106 GLN A O 1
ATOM 826 N N . SER A 1 107 ? -4.327 12.754 19.022 1.00 90.12 107 SER A N 1
ATOM 827 C CA . SER A 1 107 ? -4.506 13.689 20.140 1.00 90.12 107 SER A CA 1
ATOM 828 C C . SER A 1 107 ? -5.411 14.873 19.797 1.00 90.12 107 SER A C 1
ATOM 830 O O . SER A 1 107 ? -5.987 15.478 20.695 1.00 90.12 107 SER A O 1
ATOM 832 N N . LYS A 1 108 ? -5.575 15.182 18.505 1.00 93.38 108 LYS A N 1
ATOM 833 C CA . LYS A 1 108 ? -6.480 16.227 18.006 1.00 93.38 108 LYS A CA 1
ATOM 834 C C . LYS A 1 108 ? -7.884 15.721 17.671 1.00 93.38 108 LYS A C 1
ATOM 836 O O . LYS A 1 108 ? -8.724 16.531 17.290 1.00 93.38 108 LYS A O 1
ATOM 841 N N . MET A 1 109 ? -8.144 14.415 17.772 1.00 92.56 109 MET A N 1
ATOM 842 C CA . MET A 1 109 ? -9.483 13.884 17.525 1.00 92.56 109 MET A CA 1
ATOM 843 C C . MET A 1 109 ? -10.409 14.139 18.709 1.00 92.56 109 MET A C 1
ATOM 845 O O . MET A 1 109 ? -10.055 13.863 19.858 1.00 92.56 109 MET A O 1
ATOM 849 N N . THR A 1 110 ? -11.632 14.568 18.404 1.00 94.50 110 THR A N 1
ATOM 850 C CA . THR A 1 110 ? -12.733 14.562 19.373 1.00 94.50 110 THR A CA 1
ATOM 851 C C . THR A 1 110 ? -13.156 13.126 19.689 1.00 94.50 110 THR A C 1
ATOM 853 O O . THR A 1 110 ? -12.887 12.202 18.918 1.00 94.50 110 THR A O 1
ATOM 856 N N . ASP A 1 111 ? -13.839 12.905 20.81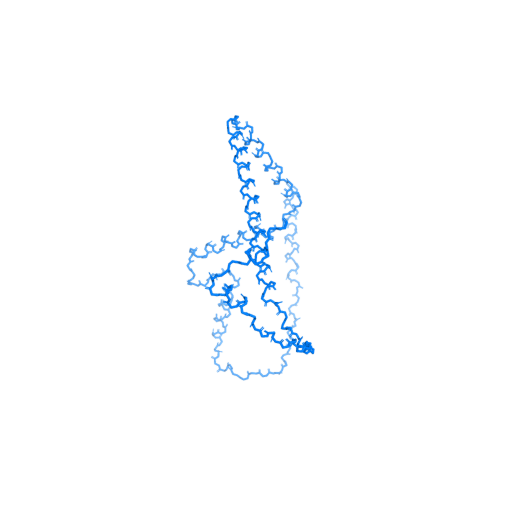2 1.00 93.44 111 ASP A N 1
ATOM 857 C CA . ASP A 1 111 ? -14.259 11.550 21.195 1.00 93.44 111 ASP A CA 1
ATOM 858 C C . ASP A 1 111 ? -15.257 10.942 20.202 1.00 93.44 111 ASP A C 1
ATOM 860 O O . ASP A 1 111 ? -15.168 9.755 19.886 1.00 93.44 111 ASP A O 1
ATOM 864 N N . GLN A 1 112 ? -16.108 11.775 19.597 1.00 91.75 112 GLN A N 1
ATOM 865 C CA . GLN A 1 112 ? -16.992 11.357 18.511 1.00 91.75 112 GLN A CA 1
ATOM 866 C C . GLN A 1 112 ? -16.199 10.882 17.282 1.00 91.75 112 GLN A C 1
ATOM 868 O O . GLN A 1 112 ? -16.458 9.803 16.759 1.00 91.75 112 GLN A O 1
ATOM 873 N N . GLN A 1 113 ? -15.151 11.613 16.880 1.00 91.94 113 GLN A N 1
ATOM 874 C CA . GLN A 1 113 ? -14.279 11.201 15.772 1.00 91.94 113 GLN A CA 1
ATOM 875 C C . GLN A 1 113 ? -13.513 9.903 16.068 1.00 91.94 113 GLN A C 1
ATOM 877 O O . GLN A 1 113 ? -13.274 9.107 15.155 1.00 91.94 113 GLN A O 1
ATOM 882 N N . LYS A 1 114 ? -13.125 9.666 17.329 1.00 91.94 114 LYS A N 1
ATOM 883 C CA . LYS A 1 114 ? -12.475 8.410 17.737 1.00 91.94 114 LYS A CA 1
ATOM 884 C C . LYS A 1 114 ? -13.430 7.225 17.606 1.00 91.94 114 LYS A C 1
ATOM 886 O O . LYS A 1 114 ? -13.025 6.192 17.068 1.00 91.94 114 LYS A O 1
ATOM 891 N N . GLU A 1 115 ? -14.674 7.367 18.058 1.00 92.50 115 GLU A N 1
ATOM 892 C CA . GLU A 1 115 ? -15.685 6.311 17.934 1.00 92.50 115 GLU A CA 1
ATOM 893 C C . GLU A 1 115 ? -16.087 6.071 16.472 1.00 92.50 115 GLU A C 1
ATOM 895 O O . GLU A 1 115 ? -16.115 4.918 16.040 1.00 92.50 115 GLU A O 1
ATOM 900 N N . ASP A 1 116 ? -16.247 7.119 15.659 1.00 94.00 116 ASP A N 1
ATOM 901 C CA . ASP A 1 116 ? -16.510 6.984 14.218 1.00 94.00 116 ASP A CA 1
ATOM 902 C C . ASP A 1 116 ? -15.376 6.249 13.495 1.00 94.00 116 ASP A C 1
ATOM 904 O O . ASP A 1 116 ? -15.606 5.342 12.686 1.00 94.00 116 ASP A O 1
ATOM 908 N N . LYS A 1 117 ? -14.120 6.595 13.808 1.00 92.75 117 LYS A N 1
ATOM 909 C CA . LYS A 1 117 ? -12.950 5.905 13.257 1.00 92.75 117 LYS A CA 1
ATOM 910 C C . LYS A 1 117 ? -12.949 4.429 13.656 1.00 92.75 117 LYS A C 1
ATOM 912 O O . LYS A 1 117 ? -12.757 3.567 12.803 1.00 92.75 117 LYS A O 1
ATOM 917 N N . LYS A 1 118 ? -13.211 4.123 14.926 1.00 93.69 118 LYS A N 1
ATOM 918 C CA . LYS A 1 118 ? -13.277 2.750 15.446 1.00 93.69 118 LYS A CA 1
ATOM 919 C C . LYS A 1 118 ? -14.412 1.949 14.804 1.00 93.69 118 LYS A C 1
ATOM 921 O O . LYS A 1 118 ? -14.216 0.782 14.460 1.00 93.69 118 LYS A O 1
ATOM 926 N N . ALA A 1 119 ? -15.576 2.561 14.592 1.00 94.56 119 ALA A N 1
ATOM 927 C CA . ALA A 1 119 ? -16.693 1.956 13.875 1.00 94.56 119 ALA A CA 1
ATOM 928 C C . ALA A 1 119 ? -16.327 1.667 12.411 1.00 94.56 119 ALA A C 1
ATOM 930 O O . ALA A 1 119 ? -16.561 0.561 11.917 1.00 94.56 119 ALA A O 1
ATOM 931 N N . ARG A 1 120 ? -15.668 2.615 11.734 1.00 94.31 120 ARG A N 1
ATOM 932 C CA . ARG A 1 120 ? -15.176 2.443 10.361 1.00 94.31 120 ARG A CA 1
ATOM 933 C C . ARG A 1 120 ? -14.127 1.339 10.257 1.00 94.31 120 ARG A C 1
ATOM 935 O O . ARG A 1 120 ? -14.199 0.522 9.338 1.00 94.31 120 ARG A O 1
ATOM 942 N N . ASP A 1 121 ? -13.191 1.283 11.198 1.00 94.06 121 ASP A N 1
ATOM 943 C CA . ASP A 1 121 ? -12.152 0.257 11.246 1.00 94.06 121 ASP A CA 1
ATOM 944 C C . ASP A 1 121 ? -12.785 -1.132 11.425 1.00 94.06 121 ASP A C 1
ATOM 946 O O . ASP A 1 121 ? -12.490 -2.041 10.644 1.00 94.06 121 ASP A O 1
ATOM 950 N N . ARG A 1 122 ? -13.751 -1.278 12.345 1.00 93.94 122 ARG A N 1
ATOM 951 C CA . ARG A 1 122 ? -14.535 -2.516 12.526 1.00 93.94 122 ARG A CA 1
ATOM 952 C C . ARG A 1 122 ? -15.301 -2.915 11.265 1.00 93.94 122 ARG A C 1
ATOM 954 O O . ARG A 1 122 ? -15.213 -4.065 10.839 1.00 93.94 122 ARG A O 1
ATOM 961 N N . ALA A 1 123 ? -15.998 -1.974 10.630 1.00 95.19 123 ALA A N 1
ATOM 962 C CA . ALA A 1 123 ? -16.728 -2.234 9.391 1.00 95.19 123 ALA A CA 1
ATOM 963 C C . ALA A 1 123 ? -15.786 -2.667 8.254 1.00 95.19 123 ALA A C 1
ATOM 965 O O . ALA A 1 123 ? -16.098 -3.578 7.487 1.00 95.19 123 ALA A O 1
ATOM 966 N N . SER A 1 124 ? -14.606 -2.050 8.154 1.00 94.44 124 SER A N 1
ATOM 967 C CA . SER A 1 124 ? -13.602 -2.417 7.153 1.00 94.44 124 SER A CA 1
ATOM 968 C C . SER A 1 124 ? -13.005 -3.807 7.406 1.00 94.44 124 SER A C 1
ATOM 970 O O . SER A 1 124 ? -12.811 -4.567 6.456 1.00 94.44 124 SER A O 1
ATOM 972 N N . ALA A 1 125 ? -12.772 -4.174 8.670 1.00 95.25 125 ALA A N 1
ATOM 973 C CA . ALA A 1 125 ? -12.294 -5.497 9.053 1.00 95.25 125 ALA A CA 1
ATOM 974 C C . ALA A 1 125 ? -13.328 -6.583 8.724 1.00 95.25 125 ALA A C 1
ATOM 976 O O . ALA A 1 125 ? -12.974 -7.598 8.125 1.00 95.25 125 ALA A O 1
ATOM 977 N N . ALA A 1 126 ? -14.608 -6.331 9.018 1.00 94.06 126 ALA A N 1
ATOM 978 C CA . ALA A 1 126 ? -15.697 -7.237 8.665 1.00 94.06 126 ALA A CA 1
ATOM 979 C C . ALA A 1 126 ? -15.776 -7.463 7.145 1.00 94.06 126 ALA A C 1
ATOM 981 O O . ALA A 1 126 ? -15.799 -8.606 6.696 1.00 94.06 126 ALA A O 1
ATOM 982 N N . LYS A 1 127 ? -15.701 -6.391 6.341 1.00 94.38 127 LYS A N 1
ATOM 983 C CA . LYS A 1 127 ? -15.684 -6.491 4.868 1.00 94.38 127 LYS A CA 1
ATOM 984 C C . LYS A 1 127 ? -14.494 -7.289 4.337 1.00 94.38 127 LYS A C 1
ATOM 986 O O . LYS A 1 127 ? -14.630 -8.045 3.381 1.00 94.38 127 LYS A O 1
ATOM 991 N N . ARG A 1 128 ? -13.311 -7.130 4.939 1.00 93.81 128 ARG A N 1
ATOM 992 C CA . ARG A 1 128 ? -12.125 -7.915 4.559 1.00 93.81 128 ARG A CA 1
ATOM 993 C C . ARG A 1 128 ? -12.305 -9.392 4.881 1.00 93.81 128 ARG A C 1
ATOM 995 O O . ARG A 1 128 ? -11.916 -10.227 4.073 1.00 93.81 128 ARG A O 1
ATOM 1002 N N . TYR A 1 129 ? -12.902 -9.707 6.027 1.00 93.38 129 TYR A N 1
ATOM 1003 C CA . TYR A 1 129 ? -13.195 -11.084 6.406 1.00 93.38 129 TYR A CA 1
ATOM 1004 C C . TYR A 1 129 ? -14.190 -11.736 5.439 1.00 93.38 129 TYR A C 1
ATOM 1006 O O . TYR A 1 129 ? -13.923 -12.827 4.939 1.00 93.38 129 TYR A O 1
ATOM 1014 N N . THR A 1 130 ? -15.288 -11.053 5.104 1.00 92.75 130 THR A N 1
ATOM 1015 C CA . THR A 1 130 ? -16.273 -11.582 4.149 1.00 92.75 130 THR A CA 1
ATOM 1016 C C . THR A 1 130 ? -15.677 -11.745 2.756 1.00 92.75 130 THR A C 1
ATOM 1018 O O . THR A 1 130 ? -15.862 -12.791 2.148 1.00 92.75 130 THR A O 1
ATOM 1021 N N . ALA A 1 131 ? -14.900 -10.766 2.281 1.00 93.69 131 ALA A N 1
ATOM 1022 C CA . ALA A 1 131 ? -14.224 -10.856 0.989 1.00 93.69 131 ALA A CA 1
ATOM 1023 C C . ALA A 1 131 ? -13.205 -12.004 0.947 1.00 93.69 131 ALA A C 1
ATOM 1025 O O . ALA A 1 131 ? -13.088 -12.687 -0.064 1.00 93.69 131 ALA A O 1
ATOM 1026 N N . LYS A 1 132 ? -12.477 -12.248 2.045 1.00 94.12 132 LYS A N 1
ATOM 1027 C CA . LYS A 1 132 ? -11.561 -13.389 2.141 1.00 94.12 132 LYS A CA 1
ATOM 1028 C C . LYS A 1 132 ? -12.323 -14.713 2.089 1.00 94.12 132 LYS A C 1
ATOM 1030 O O . LYS A 1 132 ? -11.935 -15.598 1.342 1.00 94.12 132 LYS A O 1
ATOM 1035 N N . LYS A 1 133 ? -13.425 -14.822 2.834 1.00 93.25 133 LYS A N 1
ATOM 1036 C CA . LYS A 1 133 ? -14.268 -16.022 2.845 1.00 93.25 133 LYS A CA 1
ATOM 1037 C C . LYS A 1 133 ? -14.904 -16.297 1.479 1.00 93.25 133 LYS A C 1
ATOM 1039 O O . LYS A 1 133 ? -15.005 -17.453 1.097 1.00 93.25 133 LYS A O 1
ATOM 1044 N N . GLN A 1 134 ? -15.307 -15.252 0.755 1.00 91.19 134 GLN A N 1
ATOM 1045 C CA . GLN A 1 134 ? -15.796 -15.370 -0.622 1.00 91.19 134 GLN A CA 1
ATOM 1046 C C . GLN A 1 134 ? -14.700 -15.887 -1.547 1.00 91.19 134 GLN A C 1
ATOM 1048 O O . GLN A 1 134 ? -14.903 -16.910 -2.177 1.00 91.19 134 GLN A O 1
ATOM 1053 N N . LYS A 1 135 ? -13.503 -15.289 -1.520 1.00 93.69 135 LYS A N 1
ATOM 1054 C CA . LYS A 1 135 ? -12.369 -15.793 -2.308 1.00 93.69 135 LYS A CA 1
ATOM 1055 C C . LYS A 1 135 ? -12.036 -17.253 -2.006 1.00 93.69 135 LYS A C 1
ATOM 1057 O O . LYS A 1 135 ? -11.825 -18.024 -2.927 1.00 93.69 135 LYS A O 1
ATOM 1062 N N . GLU A 1 136 ? -12.020 -17.642 -0.732 1.00 91.88 136 GLU A N 1
ATOM 1063 C CA . GLU A 1 136 ? -11.792 -19.038 -0.340 1.00 91.88 136 GLU A CA 1
ATOM 1064 C C . GLU A 1 136 ? -12.921 -19.971 -0.819 1.00 91.88 136 GLU A C 1
ATOM 1066 O O . GLU A 1 136 ? -12.665 -21.140 -1.098 1.00 91.88 136 GLU A O 1
ATOM 1071 N N . ALA A 1 137 ? -14.165 -19.489 -0.912 1.00 90.56 137 ALA A N 1
ATOM 1072 C CA . ALA A 1 137 ? -15.280 -20.252 -1.470 1.00 90.56 137 ALA A CA 1
ATOM 1073 C C . ALA A 1 137 ? -15.165 -20.384 -2.996 1.00 90.56 137 ALA A C 1
ATOM 1075 O O . ALA A 1 137 ? -15.261 -21.499 -3.500 1.00 90.56 137 ALA A O 1
ATOM 1076 N N . ASP A 1 138 ? -14.866 -19.290 -3.696 1.00 91.69 138 ASP A N 1
ATOM 1077 C CA . ASP A 1 138 ? -14.668 -19.260 -5.148 1.00 91.69 138 ASP A CA 1
ATOM 1078 C C . ASP A 1 138 ? -13.490 -20.162 -5.559 1.00 91.69 138 ASP A C 1
ATOM 1080 O O . ASP A 1 138 ? -13.582 -20.931 -6.513 1.00 91.69 138 ASP A O 1
ATOM 1084 N N . GLU A 1 139 ? -12.386 -20.135 -4.803 1.00 90.12 139 GLU A N 1
ATOM 1085 C CA . GLU A 1 139 ? -11.233 -21.018 -5.017 1.00 90.12 139 GLU A CA 1
ATOM 1086 C C . GLU A 1 139 ? -11.585 -22.494 -4.780 1.00 90.12 139 GLU A C 1
ATOM 1088 O O . GLU A 1 139 ? -11.113 -23.363 -5.512 1.00 90.12 139 GLU A O 1
ATOM 1093 N N . ARG A 1 140 ? -12.434 -22.801 -3.789 1.00 86.06 140 ARG A N 1
ATOM 1094 C CA . ARG A 1 140 ? -12.911 -24.173 -3.546 1.00 86.06 140 ARG A CA 1
ATOM 1095 C C . ARG A 1 140 ? -13.861 -24.656 -4.632 1.00 86.06 140 ARG A C 1
ATOM 1097 O O . ARG A 1 140 ? -13.775 -25.819 -5.009 1.00 86.06 140 ARG A O 1
ATOM 1104 N N . GLU A 1 141 ? -14.743 -23.796 -5.128 1.00 84.38 141 GLU A N 1
ATOM 1105 C CA . GLU A 1 141 ? -15.643 -24.123 -6.234 1.00 84.38 141 GLU A CA 1
ATOM 1106 C C . GLU A 1 141 ? -14.853 -24.346 -7.528 1.00 84.38 141 GLU A C 1
ATOM 1108 O O . GLU A 1 141 ? -15.046 -25.358 -8.198 1.00 84.38 141 GLU A O 1
ATOM 1113 N N . ALA A 1 142 ? -13.874 -23.485 -7.820 1.00 83.12 142 ALA A N 1
ATOM 1114 C CA . ALA A 1 142 ? -12.959 -23.670 -8.942 1.00 83.12 142 ALA A CA 1
ATOM 1115 C C . ALA A 1 142 ? -12.129 -24.961 -8.810 1.00 83.12 142 ALA A C 1
ATOM 1117 O O . ALA A 1 142 ? -11.972 -25.696 -9.785 1.00 83.12 142 ALA A O 1
ATOM 1118 N N . ALA A 1 143 ? -11.636 -25.281 -7.608 1.00 81.12 143 ALA A N 1
ATOM 1119 C CA . ALA A 1 143 ? -10.917 -26.528 -7.351 1.00 81.12 143 ALA A CA 1
ATOM 1120 C C . ALA A 1 143 ? -11.823 -27.766 -7.490 1.00 81.12 143 ALA A C 1
ATOM 1122 O O . ALA A 1 143 ? -11.396 -28.779 -8.041 1.00 81.12 143 ALA A O 1
ATOM 1123 N N . ALA A 1 144 ? -13.078 -27.688 -7.038 1.00 77.19 144 ALA A N 1
ATOM 1124 C CA . ALA A 1 144 ? -14.057 -28.763 -7.192 1.00 77.19 144 ALA A CA 1
ATOM 1125 C C . ALA A 1 144 ? -14.447 -28.978 -8.665 1.00 77.19 144 ALA A C 1
ATOM 1127 O O . ALA A 1 144 ? -14.516 -30.121 -9.116 1.00 77.19 144 ALA A O 1
ATOM 1128 N N . ALA A 1 145 ? -14.627 -27.902 -9.435 1.00 74.38 145 ALA A N 1
ATOM 1129 C CA . ALA A 1 145 ? -14.877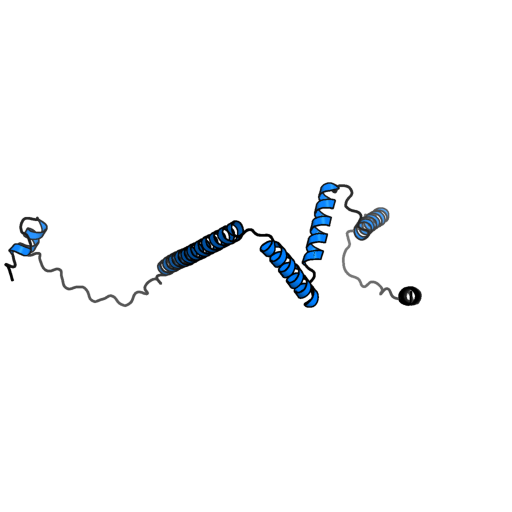 -27.974 -10.873 1.00 74.38 145 ALA A CA 1
ATOM 1130 C C . ALA A 1 145 ? -13.675 -28.562 -11.636 1.00 74.38 145 ALA A C 1
ATOM 1132 O O . ALA A 1 145 ? -13.849 -29.408 -12.514 1.00 74.38 145 ALA A O 1
ATOM 1133 N N . ALA A 1 146 ? -12.445 -28.192 -11.262 1.00 71.94 146 ALA A N 1
ATOM 1134 C CA . ALA A 1 146 ? -11.231 -28.773 -11.835 1.00 71.94 146 ALA A CA 1
ATOM 1135 C C . ALA A 1 146 ? -11.083 -30.271 -11.506 1.00 71.94 146 ALA A C 1
ATOM 1137 O O . ALA A 1 146 ? -10.658 -31.048 -12.360 1.00 71.94 146 ALA A O 1
ATOM 1138 N N . ALA A 1 147 ? -11.484 -30.700 -10.304 1.00 67.19 147 ALA A N 1
ATOM 1139 C CA . ALA A 1 147 ? -11.488 -32.112 -9.924 1.00 67.19 147 ALA A CA 1
ATOM 1140 C C . ALA A 1 147 ? -12.517 -32.943 -10.718 1.00 67.19 147 ALA A C 1
ATOM 1142 O O . ALA A 1 147 ? -12.265 -34.110 -11.001 1.00 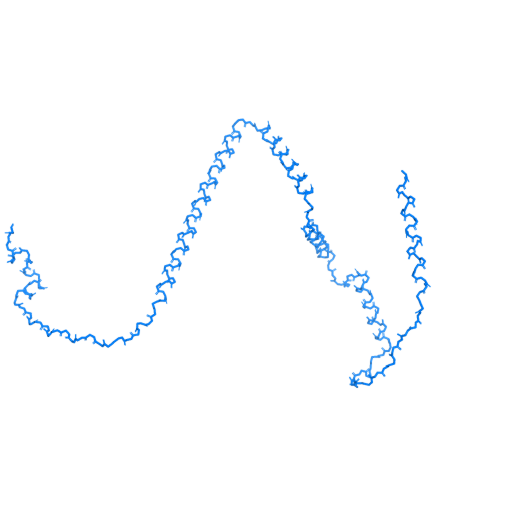67.19 147 ALA A O 1
ATOM 1143 N N . GLN A 1 148 ? -13.643 -32.352 -11.133 1.00 60.50 148 GLN A N 1
ATOM 1144 C CA . GLN A 1 148 ? -14.634 -33.026 -11.987 1.00 60.50 148 GLN A CA 1
ATOM 1145 C C . GLN A 1 148 ? -14.213 -33.100 -13.467 1.00 60.50 148 GLN A C 1
ATOM 1147 O O . GLN A 1 148 ? -14.652 -34.001 -14.178 1.00 60.50 148 GLN A O 1
ATOM 1152 N N . GLY A 1 149 ? -13.333 -32.204 -13.931 1.00 56.34 149 GLY A N 1
ATOM 1153 C CA . GLY A 1 149 ? -12.761 -32.232 -15.287 1.00 56.34 149 GLY A CA 1
ATOM 1154 C C . GLY A 1 149 ? -11.639 -33.261 -15.494 1.00 56.34 149 GLY A C 1
ATOM 1155 O O . GLY A 1 149 ? -11.277 -33.555 -16.631 1.00 56.34 149 GLY A O 1
ATOM 1156 N N . HIS A 1 150 ? -11.112 -33.836 -14.410 1.00 47.06 150 HIS A N 1
ATOM 1157 C CA . HIS A 1 150 ? -10.127 -34.917 -14.419 1.00 47.06 150 HIS A CA 1
ATOM 1158 C C . HIS A 1 150 ? -10.695 -36.175 -13.753 1.00 47.06 150 HIS A C 1
ATOM 1160 O O . HIS A 1 150 ? -10.097 -36.734 -12.837 1.00 47.06 150 HIS A O 1
ATOM 1166 N N . ALA A 1 151 ? -11.840 -36.665 -14.227 1.00 43.19 151 ALA A N 1
ATOM 1167 C CA . ALA A 1 151 ? -12.066 -38.100 -14.130 1.00 43.19 151 ALA A CA 1
ATOM 1168 C C . ALA A 1 151 ? -11.036 -38.763 -15.068 1.00 43.19 151 ALA A C 1
ATOM 1170 O O . ALA A 1 151 ? -11.112 -38.530 -16.279 1.00 43.19 151 ALA A O 1
ATOM 1171 N N . PRO A 1 152 ? -10.040 -39.526 -14.572 1.00 47.94 152 PRO A N 1
ATOM 1172 C CA . PRO A 1 152 ? -9.254 -40.361 -15.465 1.00 47.94 152 PRO A CA 1
ATOM 1173 C C . PRO A 1 152 ? -10.243 -41.261 -16.200 1.00 47.94 152 PRO A C 1
ATOM 1175 O O . PRO A 1 152 ? -11.139 -41.836 -15.575 1.00 47.94 152 PRO A O 1
ATOM 1178 N N . ALA A 1 153 ? -10.116 -41.330 -17.525 1.00 49.12 153 ALA A N 1
ATOM 1179 C CA . ALA A 1 153 ? -10.807 -42.329 -18.319 1.00 49.12 153 ALA A CA 1
ATOM 1180 C C . ALA A 1 153 ? -10.629 -43.669 -17.600 1.00 49.12 153 ALA A C 1
ATOM 1182 O O . ALA A 1 153 ? -9.500 -44.112 -17.395 1.00 49.12 153 ALA A O 1
ATOM 1183 N N . SER A 1 154 ? -11.737 -44.224 -17.110 1.00 49.66 154 SER A N 1
ATOM 1184 C CA . SER A 1 154 ? -11.741 -45.483 -16.384 1.00 49.66 154 SER A CA 1
ATOM 1185 C C . SER A 1 154 ? -11.165 -46.527 -17.332 1.00 49.66 154 SER A C 1
ATOM 1187 O O . SER A 1 154 ? -11.788 -46.882 -18.332 1.00 49.66 154 SER A O 1
ATOM 1189 N N . GLU A 1 155 ? -9.922 -46.921 -17.071 1.00 47.88 155 GLU A N 1
ATOM 1190 C CA . GLU A 1 155 ? -9.263 -48.031 -17.734 1.00 47.88 155 GLU A CA 1
ATOM 1191 C C . GLU A 1 155 ? -10.181 -49.240 -17.562 1.00 47.88 155 GLU A C 1
ATOM 1193 O O . GLU A 1 155 ? -10.525 -49.623 -16.441 1.00 47.88 155 GLU A O 1
ATOM 1198 N N . ALA A 1 156 ? -10.669 -49.759 -18.686 1.00 46.66 156 ALA A N 1
ATOM 1199 C CA . ALA A 1 156 ? -11.614 -50.855 -18.743 1.00 46.66 156 ALA A CA 1
ATOM 1200 C C . ALA A 1 156 ? -11.022 -52.094 -18.054 1.00 46.66 156 ALA A C 1
ATOM 1202 O O . ALA A 1 156 ? -10.241 -52.842 -18.640 1.00 46.66 156 ALA A O 1
ATOM 1203 N N . GLY A 1 157 ? -11.402 -52.308 -16.795 1.00 51.59 157 GLY A N 1
ATOM 1204 C CA . GLY A 1 157 ? -11.271 -53.602 -16.141 1.00 51.59 157 GLY A CA 1
ATOM 1205 C C . GLY A 1 157 ? -12.142 -54.650 -16.851 1.00 51.59 157 GLY A C 1
ATOM 1206 O O . GLY A 1 157 ? -13.097 -54.288 -17.545 1.00 51.59 157 GLY A O 1
ATOM 1207 N N . PRO A 1 158 ? -11.825 -55.949 -16.707 1.00 57.69 158 PRO A N 1
ATOM 1208 C CA . PRO A 1 158 ? -12.581 -57.018 -17.350 1.00 57.69 158 PRO A CA 1
ATOM 1209 C C . PRO A 1 158 ? -14.062 -56.937 -16.963 1.00 57.69 158 PRO A C 1
ATOM 1211 O O . PRO A 1 158 ? -14.397 -56.674 -15.807 1.00 57.69 158 PRO A O 1
ATOM 1214 N N . ALA A 1 159 ? -14.933 -57.125 -17.958 1.00 54.72 159 ALA A N 1
ATOM 1215 C CA . ALA A 1 159 ? -16.375 -56.951 -17.840 1.00 54.72 159 ALA A CA 1
ATOM 1216 C C . ALA A 1 159 ? -16.953 -57.707 -16.623 1.00 54.72 159 ALA A C 1
ATOM 1218 O O . ALA A 1 159 ? -16.593 -58.868 -16.403 1.00 54.72 159 ALA A O 1
ATOM 1219 N N . PRO A 1 160 ? -17.851 -57.085 -15.834 1.00 61.00 160 PRO A N 1
ATOM 1220 C CA . PRO A 1 160 ? -18.571 -57.797 -14.787 1.00 61.00 160 PRO A CA 1
ATOM 1221 C C . PRO A 1 160 ? -19.425 -58.914 -15.414 1.00 61.00 160 PRO A C 1
ATOM 1223 O O . PRO A 1 160 ? -19.921 -58.738 -16.530 1.00 61.00 160 PRO A O 1
ATOM 1226 N N . PRO A 1 161 ? -19.605 -60.058 -14.727 1.00 59.66 161 PRO A N 1
ATOM 1227 C CA . PRO A 1 161 ? -20.432 -61.145 -15.236 1.00 59.66 161 PRO A CA 1
ATOM 1228 C C . PRO A 1 161 ? -21.846 -60.637 -15.525 1.00 59.66 161 PRO A C 1
ATOM 1230 O O . PRO A 1 161 ? -22.412 -59.865 -14.744 1.00 59.66 161 PRO A O 1
ATOM 1233 N N . GLU A 1 162 ? -22.383 -61.055 -16.671 1.00 56.84 162 GLU A N 1
ATOM 1234 C CA . GLU A 1 162 ? -23.708 -60.680 -17.152 1.00 56.84 162 GLU A CA 1
ATOM 1235 C C . GLU A 1 162 ? -24.753 -60.844 -16.044 1.00 56.84 162 GLU A C 1
ATOM 1237 O O . GLU A 1 162 ? -24.819 -61.858 -15.343 1.00 56.84 162 GLU A O 1
ATOM 1242 N N . SER A 1 163 ? -25.552 -59.794 -15.858 1.00 64.19 163 SER A N 1
ATOM 1243 C CA . SER A 1 163 ? -26.633 -59.780 -14.879 1.00 64.19 163 SER A CA 1
ATOM 1244 C C . SER A 1 163 ? -27.612 -60.925 -15.166 1.00 64.19 163 SER A C 1
ATOM 1246 O O . SER A 1 163 ? -27.886 -61.199 -16.337 1.00 64.19 163 SER A O 1
ATOM 1248 N N . PRO A 1 164 ? -28.167 -61.591 -14.134 1.00 67.75 164 PRO A N 1
ATOM 1249 C CA . PRO A 1 164 ? -29.133 -62.660 -14.346 1.00 67.75 164 PRO A CA 1
ATOM 1250 C C . PRO A 1 164 ? -30.322 -62.140 -15.168 1.00 67.75 164 PRO A C 1
ATOM 1252 O O . PRO A 1 164 ? -30.698 -60.972 -15.015 1.00 67.75 164 PRO A O 1
ATOM 1255 N N . PRO A 1 165 ? -30.919 -62.982 -16.032 1.00 71.56 165 PRO A N 1
ATOM 1256 C CA . PRO A 1 165 ? -31.990 -62.565 -16.924 1.00 71.56 165 PRO A CA 1
ATOM 1257 C C . PRO A 1 165 ? -33.112 -61.884 -16.138 1.00 71.56 165 PRO A C 1
ATOM 1259 O O . PRO A 1 165 ? -33.520 -62.358 -15.071 1.00 71.56 165 PRO A O 1
ATOM 1262 N N . LEU A 1 166 ? -33.589 -60.756 -16.675 1.00 63.94 166 LEU A N 1
ATOM 1263 C CA . LEU A 1 166 ? -34.714 -60.002 -16.129 1.00 63.94 166 LEU A CA 1
ATOM 1264 C C . LEU A 1 166 ? -35.872 -60.965 -15.867 1.00 63.94 166 LEU A C 1
ATOM 1266 O O . LEU A 1 166 ? -36.326 -61.673 -16.769 1.00 63.94 166 LEU A O 1
ATOM 1270 N N . ARG A 1 167 ? -36.327 -61.013 -14.613 1.00 67.00 167 ARG A N 1
ATOM 1271 C CA . ARG A 1 167 ? -37.479 -61.836 -14.247 1.00 67.00 167 ARG A CA 1
ATOM 1272 C C . ARG A 1 167 ? -38.695 -61.352 -15.045 1.00 67.00 167 ARG A C 1
ATOM 1274 O O . ARG A 1 167 ? -38.860 -60.138 -15.191 1.00 67.00 167 ARG A O 1
ATOM 1281 N N . PRO A 1 168 ? -39.539 -62.266 -15.553 1.00 68.88 168 PRO A N 1
ATOM 1282 C CA . PRO A 1 168 ? -40.773 -61.874 -16.214 1.00 68.88 168 PRO A CA 1
ATOM 1283 C C . PRO A 1 168 ? -41.617 -61.051 -15.240 1.00 68.88 168 PRO A C 1
ATOM 1285 O O . PRO A 1 168 ? -41.777 -61.429 -14.076 1.00 68.88 168 PRO A O 1
ATOM 1288 N N . SER A 1 169 ? -42.114 -59.911 -15.715 1.00 65.06 169 SER A N 1
ATOM 1289 C CA . SER A 1 169 ? -42.970 -59.018 -14.943 1.00 65.06 169 SER A CA 1
ATOM 1290 C C . SER A 1 169 ? -44.201 -59.780 -14.470 1.00 65.06 169 SER A C 1
ATOM 1292 O O . SER A 1 169 ? -44.934 -60.378 -15.263 1.00 65.06 169 SER A O 1
ATOM 1294 N N . THR A 1 170 ? -44.419 -59.790 -13.158 1.00 72.31 170 THR A N 1
ATOM 1295 C CA . THR A 1 170 ? -45.594 -60.442 -12.590 1.00 72.31 170 THR A CA 1
ATOM 1296 C C . THR A 1 170 ? -46.820 -59.544 -12.792 1.00 72.31 170 THR A C 1
ATOM 1298 O O . THR A 1 170 ? -46.678 -58.327 -12.937 1.00 72.31 170 THR A O 1
ATOM 1301 N N . PRO A 1 171 ? -48.050 -60.092 -12.794 1.00 68.62 171 PRO A N 1
ATOM 1302 C CA . PRO A 1 171 ? -49.269 -59.291 -12.954 1.00 68.62 171 PRO A CA 1
ATOM 1303 C C . PRO A 1 171 ? -49.374 -58.143 -11.936 1.00 68.62 171 PRO A C 1
ATOM 1305 O O . PRO A 1 171 ? -49.949 -57.097 -12.231 1.00 68.62 171 PRO A O 1
ATOM 1308 N N . VAL A 1 172 ? -48.769 -58.327 -10.759 1.00 68.75 172 VAL A N 1
ATOM 1309 C CA . VAL A 1 172 ? -48.696 -57.330 -9.687 1.00 68.75 172 VAL A CA 1
ATOM 1310 C C . VAL A 1 172 ? -47.823 -56.140 -10.095 1.00 68.75 172 VAL A C 1
ATOM 1312 O O . VAL A 1 172 ? -48.240 -54.995 -9.929 1.00 68.75 172 VAL A O 1
ATOM 1315 N N . ASP A 1 173 ? -46.666 -56.389 -10.712 1.00 66.12 173 ASP A N 1
ATOM 1316 C CA . ASP A 1 173 ? -45.765 -55.333 -11.194 1.00 66.12 173 ASP A CA 1
ATOM 1317 C C . ASP A 1 173 ? -46.429 -54.486 -12.287 1.00 66.12 173 ASP A C 1
ATOM 1319 O O . ASP A 1 173 ? -46.282 -53.263 -12.322 1.00 66.12 173 ASP A O 1
ATOM 1323 N N . VAL A 1 174 ? -47.224 -55.125 -13.152 1.00 68.75 174 VAL A N 1
ATOM 1324 C CA . VAL A 1 174 ? -47.993 -54.433 -14.196 1.00 68.75 174 VAL A CA 1
ATOM 1325 C C . VAL A 1 174 ? -49.106 -53.576 -13.586 1.00 68.75 174 VAL A C 1
ATOM 1327 O O . VAL A 1 174 ? -49.340 -52.459 -14.050 1.00 68.75 174 VAL A O 1
ATOM 1330 N N . ALA A 1 175 ? -49.779 -54.058 -12.537 1.00 67.19 175 ALA A N 1
ATOM 1331 C CA . ALA A 1 175 ? -50.845 -53.316 -11.863 1.00 67.19 175 ALA A CA 1
ATOM 1332 C C . ALA A 1 175 ? -50.323 -52.067 -11.131 1.00 67.19 175 ALA A C 1
ATOM 1334 O O . ALA A 1 175 ? -50.970 -51.015 -11.182 1.00 67.19 175 ALA A O 1
ATOM 1335 N N . VAL A 1 176 ? -49.140 -52.159 -10.513 1.00 70.12 176 VAL A N 1
ATOM 1336 C CA . VAL A 1 176 ? -48.460 -51.019 -9.876 1.00 70.12 176 VAL A CA 1
ATOM 1337 C C . VAL A 1 176 ? -47.969 -50.020 -10.928 1.00 70.12 176 VAL A C 1
ATOM 1339 O O . VAL A 1 176 ? -48.222 -48.825 -10.796 1.00 70.12 176 VAL A O 1
ATOM 1342 N N . GLN A 1 177 ? -47.350 -50.479 -12.025 1.00 74.69 177 GLN A N 1
ATOM 1343 C CA . GLN A 1 177 ? -46.895 -49.587 -13.106 1.00 74.69 177 GLN A CA 1
ATOM 1344 C C . GLN A 1 177 ? -48.042 -48.843 -13.801 1.00 74.69 177 GLN A C 1
ATOM 1346 O O . GLN A 1 177 ? -47.864 -47.711 -14.245 1.00 74.69 177 GLN A O 1
ATOM 1351 N N . ARG A 1 178 ? -49.227 -49.457 -13.888 1.00 74.56 178 ARG A N 1
ATOM 1352 C CA . ARG A 1 178 ? -50.433 -48.823 -14.445 1.00 74.56 178 ARG A CA 1
ATOM 1353 C C . ARG A 1 178 ? -51.168 -47.924 -13.446 1.00 74.56 178 ARG A C 1
ATOM 1355 O O . ARG A 1 178 ? -52.208 -47.377 -13.799 1.00 74.56 178 ARG A O 1
ATOM 1362 N N . GLY A 1 179 ? -50.663 -47.783 -12.217 1.00 72.81 179 GLY A N 1
ATOM 1363 C CA . GLY A 1 179 ? -51.289 -46.975 -11.166 1.00 72.81 179 GLY A CA 1
ATOM 1364 C C . GLY A 1 179 ? -52.625 -47.534 -10.670 1.00 72.81 179 GLY A C 1
ATOM 1365 O O . GLY A 1 179 ? -53.395 -46.818 -10.040 1.00 72.81 179 GLY A O 1
ATOM 1366 N N . THR A 1 180 ? -52.921 -48.802 -10.972 1.00 71.69 180 THR A N 1
ATOM 1367 C CA . THR A 1 180 ? -54.186 -49.458 -10.597 1.00 71.69 180 THR A CA 1
ATOM 1368 C C . THR A 1 180 ? -54.144 -50.105 -9.214 1.00 71.69 180 THR A C 1
ATOM 1370 O O . THR A 1 180 ? -55.192 -50.444 -8.675 1.00 71.69 180 THR A O 1
ATOM 1373 N N . ALA A 1 181 ? -52.953 -50.260 -8.629 1.00 66.81 181 ALA A N 1
ATOM 1374 C CA . ALA A 1 181 ? -52.762 -50.756 -7.271 1.00 66.81 181 ALA A CA 1
ATOM 1375 C C . ALA A 1 181 ? -51.635 -49.978 -6.581 1.00 66.81 181 ALA A C 1
ATOM 1377 O O . ALA A 1 181 ? -50.557 -49.808 -7.156 1.00 66.81 181 ALA A O 1
ATOM 1378 N N . ASN A 1 182 ? -51.868 -49.527 -5.346 1.00 69.56 182 ASN A N 1
ATOM 1379 C CA . ASN A 1 182 ? -50.814 -48.946 -4.524 1.00 69.56 182 ASN A CA 1
ATOM 1380 C C . ASN A 1 182 ? -49.976 -50.065 -3.886 1.00 69.56 182 ASN A C 1
ATOM 1382 O O . ASN A 1 182 ? -50.536 -51.027 -3.359 1.00 69.56 182 ASN A O 1
ATOM 1386 N N . PRO A 1 183 ? -48.638 -49.938 -3.855 1.00 67.00 183 PRO A N 1
ATOM 1387 C CA . PRO A 1 183 ? -47.765 -50.961 -3.276 1.00 67.00 183 PRO A CA 1
ATOM 1388 C C . PRO A 1 183 ? -48.029 -51.195 -1.779 1.00 67.00 183 PRO A C 1
ATOM 1390 O O . PRO A 1 183 ? -47.749 -52.276 -1.265 1.00 67.00 183 PRO A O 1
ATOM 1393 N N . HIS A 1 184 ? -48.609 -50.205 -1.094 1.00 66.38 184 HIS A N 1
ATOM 1394 C CA . HIS A 1 184 ? -48.992 -50.282 0.316 1.00 66.38 184 HIS A CA 1
ATOM 1395 C C . HIS A 1 184 ? -50.253 -51.116 0.589 1.00 66.38 184 HIS A C 1
ATOM 1397 O O . HIS A 1 184 ? -50.429 -51.550 1.721 1.00 66.38 184 HIS A O 1
ATOM 1403 N N . ASP A 1 185 ? -51.089 -51.389 -0.418 1.00 64.62 185 ASP A N 1
ATOM 1404 C CA . ASP A 1 185 ? -52.289 -52.222 -0.244 1.00 64.62 185 ASP A CA 1
ATOM 1405 C C . ASP A 1 185 ? -51.981 -53.723 -0.386 1.00 64.62 185 ASP A C 1
ATOM 1407 O O . ASP A 1 185 ? -52.735 -54.569 0.088 1.00 64.62 185 ASP A O 1
ATOM 1411 N N . ILE A 1 186 ? -50.860 -54.070 -1.034 1.00 64.06 186 ILE A N 1
ATOM 1412 C CA . ILE A 1 186 ? -50.464 -55.463 -1.309 1.00 64.06 186 ILE A CA 1
ATOM 1413 C C . ILE A 1 186 ? -49.789 -56.097 -0.088 1.00 64.06 186 ILE A C 1
ATOM 1415 O O . ILE A 1 186 ? -49.972 -57.282 0.193 1.00 64.06 186 ILE A O 1
ATOM 1419 N N . PHE A 1 187 ? -49.025 -55.305 0.660 1.00 64.38 187 PHE A N 1
ATOM 1420 C CA . PHE A 1 187 ? -48.432 -55.714 1.925 1.00 64.38 187 PHE A CA 1
ATOM 1421 C C . PHE A 1 187 ? -49.188 -54.985 3.032 1.00 64.38 187 PHE A C 1
ATOM 1423 O O . PHE A 1 187 ? -48.845 -53.853 3.357 1.00 64.38 187 PHE A O 1
ATOM 1430 N N . GLY A 1 188 ? -50.251 -55.614 3.547 1.00 62.56 188 GLY A N 1
ATOM 1431 C CA . GLY A 1 188 ? -51.113 -55.051 4.592 1.00 62.56 188 GLY A CA 1
ATOM 1432 C C . GLY A 1 188 ? -50.355 -54.524 5.825 1.00 62.56 188 GLY A C 1
ATOM 1433 O O . GLY A 1 188 ? -49.151 -54.764 5.966 1.00 62.56 188 GLY A O 1
ATOM 1434 N N . PRO A 1 189 ? -51.042 -53.793 6.725 1.00 66.44 189 PRO A N 1
ATOM 1435 C CA . PRO A 1 189 ? -50.398 -53.083 7.825 1.00 66.44 189 PRO A CA 1
ATOM 1436 C C . PRO A 1 189 ? -49.575 -54.046 8.687 1.00 66.44 189 PRO A C 1
ATOM 1438 O O . PRO A 1 189 ? -50.079 -55.076 9.135 1.00 66.44 189 PRO A O 1
ATOM 1441 N N . ARG A 1 190 ? -48.294 -53.705 8.854 1.00 54.91 190 ARG A N 1
ATOM 1442 C CA . ARG A 1 190 ? -47.355 -54.401 9.737 1.00 54.91 190 ARG A CA 1
ATOM 1443 C C . ARG A 1 190 ? -47.671 -54.146 11.202 1.00 54.91 190 ARG A C 1
ATOM 1445 O O . ARG A 1 190 ? -48.041 -52.993 11.516 1.00 54.91 190 ARG A O 1
#

Foldseek 3Di:
DVVVVVVVVVVVVVVVVVPPDDPDDDDDDDDDDDDDDVPCDVVNVVVVVVVVVCVVVPPDPPPDDPVVVVVVVVVVVVCVVVVDDQDPVRVVVVVVVVVVVVVVVVVPDDPVRVVVVVVVVVVVVVVVVVVVVVVVVVVVVVVVVVVVVPPPPPDDDPDDPDDPPDDPQDPVNVCVVVVNDDPDVVDDDD

pLDDT: mean 70.14, std 17.49, range [38.38, 95.25]

Sequence (190 aa):
MRFAVAFAALVAVASTAALAAPLRDVPRSNLGVREDFSSLTVRDIVETLNELQKRVDGDPPANEDPAARAKRLRSDRNARYHSKPKTADQKENRKSKNLDAVSKYQSKMTDQQKEDKKARDRASAAKRYTAKKQKEADEREAAAAAAQGHAPASEAGPAPPESPPLRPSTPVDVAVQRGTANPHDIFGPR

Radius of gyration: 43.43 Å; chains: 1; bounding box: 106×88×73 Å

=== Feature glossary ===
Reading guide. The protein is described through the following features:

Foldseek 3Di. A 3Di character summarizes, for each residue, the relative orientation of the Cα frame of its nearest spatial neighbor. Because it encodes fold topology rather than chemistry, 3Di alignments detect remote structural similarity that sequence alignment misses.

Contact-map, Ramachandran, and PAE plots. Plot images: a contact map (which residues are close in 3D, as an N×N binary image), a Ramachandran scatter (backbone torsion angles, revealing secondary-structure composition at a glance), and — for AlphaFold structures — a PAE heatmap (pairwise prediction confidence).

Radius of gyration, Cα contacts, bounding box. Radius of gyration (Rg) is the root-mean-square distance of Cα atoms from their centroid — a single number for overall size and compactness. A globular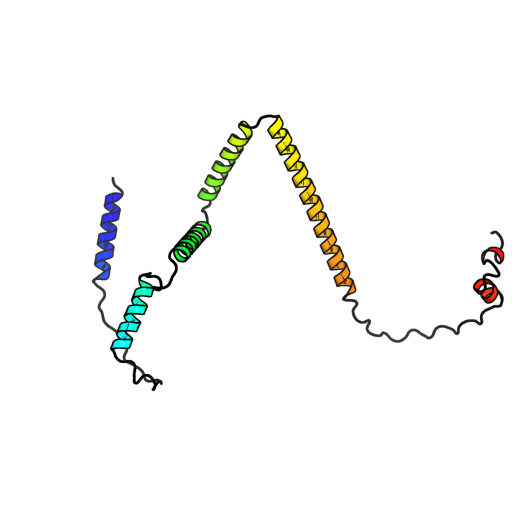 domain of N residues has Rg ≈ 2.2·N^0.38 Å; an extended or disordered chain has a much larger Rg. The Cα contact count is the number of residue pairs whose Cα atoms are within 8 Å and are more than four positions apart in sequence — a standard proxy for tertiary packing density. The bounding box is the smallest axis-aligned box enclosing all Cα atoms.

Secondary structure (8-state, DSSP). Eight-state secondary structure (DSSP): H is the canonical α-helix, G the tighter 3₁₀-helix, I the wider π-helix; E/B are β-structure, T and S are turns and bends, and '-' is everything else. DSSP derives these from the pattern of main-chain N–H···O=C hydrogen bonds, not from the sequence.

B-factor. B-factor (Debye–Waller factor) reflects atomic displacement in the crystal lattice. It is an experimental observable (units Å²), not a prediction; low values mean the atom is pinned down, high values mean it moves or is heterogeneous across the crystal.

pLDDT. pLDDT is the predicted lDDT-Cα score: AlphaFold's confidence that the local environment of each residue (all inter-atomic distances within 15 Å) is correctly placed. It is a per-residue number between 0 and 100, with higher meaning more reliable.

Nearest PDB structures. Nearest PDB neighbors are the top structural matches found by Foldseek when searching this structure against the entire Protein Data Bank. Each hit reports a TM-score (0 to 1; >0.5 almost always implies the same fold) and an E-value. These are *structural* homologs — they may share no detectable sequence similarity.

Solvent-accessible surface area. Accessible surface area quantifies burial. A residue with SASA near zero is packed into the hydrophobic core; one with SASA >100 Å² sits on the surface. Computed here via the Shrake–Rupley numerical algorithm with a 1.4 Å probe.

Rendered structure images. Structure images are PyMOL renders from six orthogonal camera directions. Cartoon representation draws helices as coils and strands as arrows; sticks shows the backbone as bonds; surface shows the solvent-excluded envelope. Rainbow coloring maps sequence position to hue (blue→red, N→C); chain coloring assigns a distinct color per polypeptide.

Backbone torsions (φ/ψ). φ (phi) and ψ (psi) are the two rotatable backbone dihedrals per residue: φ is the C(i-1)–N–Cα–C torsion, ψ is the N–Cα–C–N(i+1) torsion, both in degrees on (−180°, 180°]. α-helical residues cluster near (−60°, −45°); β-strand residues near (−120°, +130°). A Ramachandran plot is simply a scatter of (φ, ψ) for every residue.

Predicted aligned error. Predicted Aligned Error (PAE) is an AlphaFold confidence matrix: entry (i, j) is the expected error in the position of residue j, in ångströms, when the prediction is superimposed on the true structure at residue i. Low PAE within a block of residues means that block is internally rigid and well-predicted; high PAE between two blocks means their relative placement is uncertain even if each block individually is confident.

mmCIF coordinates. Structure coordinates are given as an mmCIF _atom_site loop: one row per atom with element, residue name, chain id, sequence number, and x/y/z position in Å. Only the four main-chain atoms per residue are included here; side chains are omitted to keep the record compact.

InterPro / GO / CATH / organism. Database cross-references. InterPro integrates a dozen domain/family signature databases into unified entries with residue-range hits. GO terms attach function/process/location labels with evidence codes. CATH codes position the fold in a four-level structural taxonomy. Organism is the NCBI-taxonomy species name.

Secondary structure (3-state, P-SEA). SS3 is a coarse helix/strand/coil call (letters a/b/c) made by the P-SEA algorithm from inter-Cα distances and dihedrals. It is less detailed than DSSP but needs only Cα positions.

Sequence. Sequence gives the chain of amino acids in standard one-letter code (A=alanine, C=cysteine, …, Y=tyrosine), read N→C. It is the only feature that is directly encoded by the gene; all structural features are derived from the folded form of this sequence.